Protein AF-A0AAU7LB22-F1 (afdb_monomer)

Sequence (197 aa):
MPLTTALNDFQKNTQLCLHSYWQIRAANAAMMHFTQSGPWTTLPLEFGNLPHTAQVQPPQKVPVSAALREIESYIKNGRAVTDFFFAMISYFESFLSAALAAKTLSTDGTLGQLMARAKQGYSLPTSPETEMADEVRERRNMLVHHQGVAQQRYVSVASVTSLPSHIRSATLGQVLSIDDSYFAYVCDGLITYARLF

Structure (mmCIF, N/CA/C/O backbone):
data_AF-A0AAU7LB22-F1
#
_entry.id   AF-A0AAU7LB22-F1
#
loop_
_atom_site.group_PDB
_atom_site.id
_atom_site.type_symbol
_atom_site.label_atom_id
_atom_site.label_alt_id
_atom_site.label_comp_id
_atom_site.label_asym_id
_atom_site.label_entity_id
_atom_site.label_seq_id
_atom_site.pdbx_PDB_ins_code
_atom_site.Cartn_x
_atom_site.Cartn_y
_atom_site.Cartn_z
_atom_site.occupancy
_atom_site.B_iso_or_equiv
_atom_site.auth_seq_id
_atom_site.auth_comp_id
_atom_site.auth_asym_id
_atom_site.auth_atom_id
_atom_site.pdbx_PDB_model_num
ATOM 1 N N . MET A 1 1 ? 16.617 -16.345 -3.514 1.00 73.56 1 MET A N 1
ATOM 2 C CA . MET A 1 1 ? 15.230 -16.837 -3.361 1.00 73.56 1 MET A CA 1
ATOM 3 C C . MET A 1 1 ? 14.572 -16.833 -4.734 1.00 73.56 1 MET A C 1
ATOM 5 O O . MET A 1 1 ? 14.775 -15.850 -5.439 1.00 73.56 1 MET A O 1
ATOM 9 N N . PRO A 1 2 ? 13.854 -17.894 -5.148 1.00 89.25 2 PRO A N 1
ATOM 10 C CA . PRO A 1 2 ? 13.098 -17.880 -6.401 1.00 89.25 2 PRO A CA 1
ATOM 11 C C . PRO A 1 2 ? 12.053 -16.757 -6.404 1.00 89.25 2 PRO A C 1
ATOM 13 O O . PRO A 1 2 ? 11.395 -16.527 -5.390 1.00 89.25 2 PRO A O 1
ATOM 16 N N . LEU A 1 3 ? 11.875 -16.078 -7.541 1.00 91.81 3 LEU A N 1
ATOM 17 C CA . LEU A 1 3 ? 10.904 -14.984 -7.673 1.00 91.81 3 LEU A CA 1
ATOM 18 C C . LEU A 1 3 ? 9.462 -15.453 -7.411 1.00 91.81 3 LEU A C 1
ATOM 20 O O . LEU A 1 3 ? 8.678 -14.744 -6.790 1.00 91.81 3 LEU A O 1
ATOM 24 N N . THR A 1 4 ? 9.140 -16.689 -7.793 1.00 92.75 4 THR A N 1
ATOM 25 C CA . THR A 1 4 ? 7.848 -17.329 -7.504 1.00 92.75 4 THR A CA 1
ATOM 26 C C . THR A 1 4 ? 7.595 -17.496 -6.005 1.00 92.75 4 THR A C 1
ATOM 28 O O . THR A 1 4 ? 6.478 -17.275 -5.544 1.00 92.75 4 THR A O 1
ATOM 31 N N . THR A 1 5 ? 8.624 -17.830 -5.221 1.00 95.19 5 THR A N 1
ATOM 32 C CA . THR A 1 5 ? 8.535 -17.866 -3.753 1.00 95.19 5 THR A CA 1
ATOM 33 C C . THR A 1 5 ? 8.288 -16.468 -3.195 1.00 95.19 5 THR A C 1
ATOM 35 O O . THR A 1 5 ? 7.374 -16.296 -2.398 1.00 95.19 5 THR A O 1
ATOM 38 N N . ALA A 1 6 ? 9.025 -15.462 -3.680 1.00 95.25 6 ALA A N 1
ATOM 39 C CA . ALA A 1 6 ? 8.856 -14.072 -3.255 1.00 95.25 6 ALA A CA 1
ATOM 40 C C . ALA A 1 6 ? 7.432 -13.551 -3.511 1.00 95.25 6 ALA A C 1
ATOM 42 O O . ALA A 1 6 ? 6.849 -12.881 -2.660 1.00 95.25 6 ALA A O 1
ATOM 43 N N . LEU A 1 7 ? 6.863 -13.879 -4.676 1.00 96.25 7 LEU A N 1
ATOM 44 C CA . LEU A 1 7 ? 5.495 -13.518 -5.039 1.00 96.25 7 LEU A CA 1
ATOM 45 C C . LEU A 1 7 ? 4.469 -14.198 -4.122 1.00 96.25 7 LEU A C 1
ATOM 47 O O . LEU A 1 7 ? 3.552 -13.540 -3.633 1.00 96.25 7 LEU A O 1
ATOM 51 N N . ASN A 1 8 ? 4.636 -15.496 -3.855 1.00 96.50 8 ASN A N 1
ATOM 52 C CA . ASN A 1 8 ? 3.756 -16.236 -2.949 1.00 96.50 8 ASN A CA 1
ATOM 53 C C . ASN A 1 8 ? 3.809 -15.680 -1.521 1.00 96.50 8 ASN A C 1
ATOM 55 O O . ASN A 1 8 ? 2.765 -15.528 -0.885 1.00 96.50 8 ASN A O 1
ATOM 59 N N . ASP A 1 9 ? 5.001 -15.335 -1.032 1.00 95.81 9 ASP A N 1
ATOM 60 C CA . ASP A 1 9 ? 5.182 -14.733 0.288 1.00 95.81 9 ASP A CA 1
ATOM 61 C C . ASP A 1 9 ? 4.537 -13.346 0.358 1.00 95.81 9 ASP A C 1
ATOM 63 O O . ASP A 1 9 ? 3.822 -13.047 1.315 1.00 95.81 9 ASP A O 1
ATOM 67 N N . PHE A 1 10 ? 4.712 -12.514 -0.673 1.00 97.31 10 PHE A N 1
ATOM 68 C CA . PHE A 1 10 ? 4.059 -11.209 -0.751 1.00 97.31 10 PHE A CA 1
ATOM 69 C C . PHE A 1 10 ? 2.531 -11.330 -0.762 1.00 97.31 10 PHE A C 1
ATOM 71 O O . PHE A 1 10 ? 1.854 -10.655 0.019 1.00 97.31 10 PHE A O 1
ATOM 78 N N . GLN A 1 11 ? 1.982 -12.229 -1.583 1.00 96.62 11 GLN A N 1
ATOM 79 C CA . GLN A 1 11 ? 0.543 -12.477 -1.643 1.00 96.62 11 GLN A CA 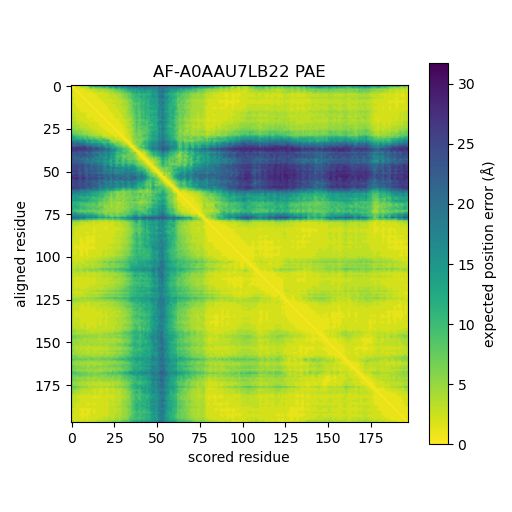1
ATOM 80 C C . GLN A 1 11 ? 0.009 -12.962 -0.288 1.00 96.62 11 GLN A C 1
ATOM 82 O O . GLN A 1 11 ? -0.978 -12.423 0.215 1.00 96.62 11 GLN A O 1
ATOM 87 N N . LYS A 1 12 ? 0.675 -13.941 0.334 1.00 96.06 12 LYS A N 1
ATOM 88 C CA . LYS A 1 12 ? 0.293 -14.475 1.646 1.00 96.06 12 LYS A CA 1
ATOM 89 C C . LYS A 1 12 ? 0.332 -13.397 2.729 1.00 96.06 12 LYS A C 1
ATOM 91 O O . LYS A 1 12 ? -0.621 -13.269 3.492 1.00 96.06 12 LYS A O 1
ATOM 96 N N . ASN A 1 13 ? 1.398 -12.604 2.793 1.00 92.81 13 ASN A N 1
ATOM 97 C CA . ASN A 1 13 ? 1.535 -11.555 3.802 1.00 92.81 13 ASN A CA 1
ATOM 98 C C . ASN A 1 13 ? 0.522 -10.421 3.595 1.00 92.81 13 ASN A C 1
ATOM 100 O O . ASN A 1 13 ? -0.052 -9.930 4.564 1.00 92.81 13 ASN A O 1
ATOM 104 N N . THR A 1 14 ? 0.213 -10.075 2.344 1.00 94.00 14 THR A N 1
ATOM 105 C CA . THR A 1 14 ? -0.853 -9.114 2.020 1.00 94.00 14 THR A CA 1
ATOM 106 C C . THR A 1 14 ? -2.224 -9.624 2.476 1.00 94.00 14 THR A C 1
ATOM 108 O O . THR A 1 14 ? -2.986 -8.885 3.101 1.00 94.00 14 THR A O 1
ATOM 111 N N . GLN A 1 15 ? -2.525 -10.906 2.246 1.00 92.69 15 GLN A N 1
ATOM 112 C CA . GLN A 1 15 ? -3.755 -11.537 2.737 1.00 92.69 15 GLN A CA 1
ATOM 113 C C . GLN A 1 15 ? -3.819 -11.554 4.269 1.00 92.69 15 GLN A C 1
ATOM 115 O O . GLN A 1 15 ? -4.869 -11.262 4.838 1.00 92.69 15 GLN A O 1
ATOM 120 N N . LEU A 1 16 ? -2.703 -11.841 4.946 1.00 89.44 16 LEU A N 1
ATOM 121 C CA . LEU A 1 16 ? -2.618 -11.801 6.408 1.00 89.44 16 LEU A CA 1
ATOM 122 C C . LEU A 1 16 ? -2.830 -10.386 6.962 1.00 89.44 16 LEU A C 1
ATOM 124 O O . LEU A 1 16 ? -3.522 -10.239 7.971 1.00 89.44 16 LEU A O 1
ATOM 128 N N . CYS A 1 17 ? -2.295 -9.353 6.303 1.00 89.44 17 CYS A N 1
ATOM 129 C CA . CYS A 1 17 ? -2.558 -7.953 6.646 1.00 89.44 17 CYS A CA 1
ATOM 130 C C . CYS A 1 17 ? -4.048 -7.625 6.553 1.00 89.44 17 CYS A C 1
ATOM 132 O O . CYS A 1 17 ? -4.621 -7.145 7.529 1.00 89.44 17 CYS A O 1
ATOM 134 N N . LEU A 1 18 ? -4.684 -7.927 5.416 1.00 89.44 18 LEU A N 1
ATOM 135 C CA . LEU A 1 18 ? -6.118 -7.700 5.225 1.00 89.44 18 LEU A CA 1
ATOM 136 C C . LEU A 1 18 ? -6.952 -8.464 6.257 1.00 89.44 18 LEU A C 1
ATOM 138 O O . LEU A 1 18 ? -7.823 -7.880 6.897 1.00 89.44 18 LEU A O 1
ATOM 142 N N . HIS A 1 19 ? -6.665 -9.751 6.454 1.00 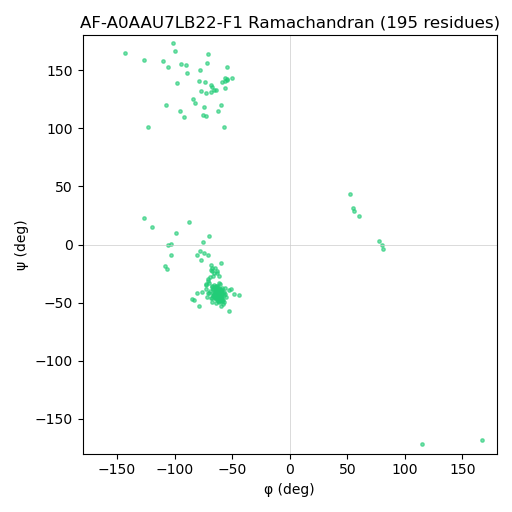86.81 19 HIS A N 1
ATOM 143 C CA . HIS A 1 19 ? -7.379 -10.583 7.417 1.00 86.81 19 HIS A CA 1
ATOM 144 C C . HIS A 1 19 ? -7.263 -10.019 8.836 1.00 86.81 19 HIS A C 1
ATOM 146 O O . HIS A 1 19 ? -8.271 -9.853 9.514 1.00 86.81 19 HIS A O 1
ATOM 152 N N . SER A 1 20 ? -6.050 -9.675 9.274 1.00 86.69 20 SER A N 1
ATOM 153 C CA . SER A 1 20 ? -5.811 -9.142 10.620 1.00 86.69 20 SER A CA 1
ATOM 154 C C . SER A 1 20 ? -6.487 -7.785 10.821 1.00 86.69 20 SER A C 1
ATOM 156 O O . SER A 1 20 ? -7.115 -7.559 11.855 1.00 86.69 20 SER A O 1
ATOM 158 N N . TYR A 1 21 ? -6.423 -6.905 9.817 1.00 88.69 21 TYR A N 1
ATOM 159 C CA . TYR A 1 21 ? -7.119 -5.620 9.825 1.00 88.69 21 TYR A CA 1
ATOM 160 C C . TYR A 1 21 ? -8.636 -5.803 10.007 1.00 88.69 21 TYR A C 1
ATOM 162 O O . TYR A 1 21 ? -9.237 -5.224 10.918 1.00 88.69 21 TYR A O 1
ATOM 170 N N . TRP A 1 22 ? -9.256 -6.666 9.196 1.00 86.44 22 TRP A N 1
ATOM 171 C CA . TRP A 1 22 ? -10.691 -6.937 9.283 1.00 86.44 22 TRP A CA 1
ATOM 172 C C . TRP A 1 22 ? -11.081 -7.662 10.571 1.00 86.44 22 TRP A C 1
ATOM 174 O O . TRP A 1 22 ? -12.124 -7.354 11.146 1.00 86.44 22 TRP A O 1
ATOM 184 N N . GLN A 1 23 ? -10.238 -8.564 11.072 1.00 82.94 23 GLN A N 1
ATOM 185 C CA . GLN A 1 23 ? -10.453 -9.254 12.341 1.00 82.94 23 GLN A CA 1
ATOM 186 C C . GLN A 1 23 ? -10.467 -8.273 13.519 1.00 82.94 23 GLN A C 1
ATOM 188 O O . GLN A 1 23 ? -11.364 -8.349 14.357 1.00 82.94 23 GLN A O 1
ATOM 193 N N . ILE A 1 24 ? -9.533 -7.316 13.564 1.00 82.31 24 ILE A N 1
ATOM 194 C CA . ILE A 1 24 ? -9.507 -6.255 14.585 1.00 82.31 24 ILE A CA 1
ATOM 195 C C . ILE A 1 24 ? -10.788 -5.418 14.520 1.00 82.31 24 ILE A C 1
ATOM 197 O O . ILE A 1 24 ? -11.403 -5.127 15.547 1.00 82.31 24 ILE A O 1
ATOM 201 N N . ARG A 1 25 ? -11.240 -5.066 13.313 1.00 81.62 25 ARG A N 1
ATOM 202 C CA . ARG A 1 25 ? -12.479 -4.304 13.131 1.00 81.62 25 ARG A CA 1
ATOM 203 C C . ARG A 1 25 ? -13.732 -5.065 13.537 1.00 81.62 25 ARG A C 1
ATOM 205 O O . ARG A 1 25 ? -14.592 -4.485 14.198 1.00 81.62 25 ARG A O 1
ATOM 212 N N . ALA A 1 26 ? -13.832 -6.337 13.165 1.00 79.38 26 ALA A N 1
ATOM 213 C CA . ALA A 1 26 ? -14.940 -7.202 13.547 1.00 79.38 26 ALA A CA 1
ATOM 214 C C . ALA A 1 26 ? -14.976 -7.413 15.066 1.00 79.38 26 ALA A C 1
ATOM 216 O O . ALA A 1 26 ? -16.038 -7.290 15.673 1.00 79.38 26 ALA A O 1
ATOM 217 N N . ALA A 1 27 ? -13.815 -7.642 15.690 1.00 75.31 27 ALA A N 1
ATOM 218 C CA . ALA A 1 27 ? -13.692 -7.740 17.140 1.00 75.31 27 ALA A CA 1
ATOM 219 C C . ALA A 1 27 ? -14.149 -6.446 17.826 1.00 75.31 27 ALA A C 1
ATOM 221 O O . ALA A 1 27 ? -14.962 -6.503 18.744 1.00 75.31 27 ALA A O 1
ATOM 222 N N . ASN A 1 28 ? -13.717 -5.278 17.339 1.00 78.00 28 ASN A N 1
ATOM 223 C CA . ASN A 1 28 ? -14.153 -3.993 17.884 1.00 78.00 28 ASN A CA 1
ATOM 224 C C . ASN A 1 28 ? -15.672 -3.788 17.751 1.00 78.00 28 ASN A C 1
ATOM 226 O O . ASN A 1 28 ? -16.327 -3.395 18.713 1.00 78.00 28 A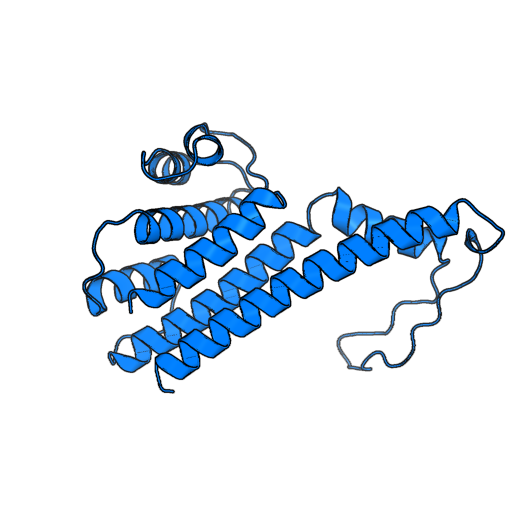SN A O 1
ATOM 230 N N . ALA A 1 29 ? -16.254 -4.098 16.588 1.00 76.94 29 ALA A N 1
ATOM 231 C CA . ALA A 1 29 ? -17.700 -4.005 16.382 1.00 76.94 29 ALA A CA 1
ATOM 232 C C . ALA A 1 29 ? -18.474 -4.936 17.332 1.00 76.94 29 ALA A C 1
ATOM 234 O O . ALA A 1 29 ? -19.419 -4.500 17.988 1.00 76.94 29 ALA A O 1
ATOM 235 N N . ALA A 1 30 ? -18.037 -6.192 17.467 1.00 70.44 30 ALA A N 1
ATOM 236 C CA . ALA A 1 30 ? -18.635 -7.147 18.394 1.00 70.44 30 ALA A CA 1
ATOM 237 C C . ALA A 1 30 ? -18.531 -6.663 19.849 1.00 70.44 30 ALA A C 1
ATOM 239 O O . ALA A 1 30 ? -19.522 -6.667 20.577 1.00 70.44 30 ALA A O 1
ATOM 240 N N . MET A 1 31 ? -17.361 -6.178 20.271 1.00 70.12 31 MET A N 1
ATOM 241 C CA . MET A 1 31 ? -17.157 -5.673 21.630 1.00 70.12 31 MET A CA 1
ATOM 242 C C . MET A 1 31 ? -18.021 -4.444 21.952 1.00 70.12 31 MET A C 1
ATOM 244 O O . MET A 1 31 ? -18.520 -4.333 23.073 1.00 70.12 31 MET A O 1
ATOM 248 N N . MET A 1 32 ? -18.245 -3.541 20.991 1.00 68.88 32 MET A N 1
ATOM 249 C CA . MET A 1 32 ? -19.147 -2.394 21.171 1.00 68.88 32 MET A CA 1
ATOM 250 C C . MET A 1 32 ? -20.593 -2.825 21.451 1.00 68.88 32 MET A C 1
ATOM 252 O O . MET A 1 32 ? -21.280 -2.170 22.230 1.00 68.88 32 MET A O 1
ATOM 256 N N . HIS A 1 33 ? -21.049 -3.946 20.885 1.00 65.06 33 HIS A N 1
ATOM 257 C CA . HIS A 1 33 ? -22.360 -4.512 21.213 1.00 65.06 33 HIS A CA 1
ATOM 258 C C . HIS A 1 33 ? -22.398 -5.113 22.624 1.00 65.06 33 HIS A C 1
ATOM 260 O O . HIS A 1 33 ? -23.356 -4.891 23.363 1.00 65.06 33 HIS A O 1
ATOM 266 N N . PHE A 1 34 ? -21.348 -5.830 23.035 1.00 62.56 34 PHE A N 1
ATOM 267 C CA . PHE A 1 34 ? -21.284 -6.435 24.370 1.00 62.56 34 PHE A CA 1
ATOM 268 C C . PHE A 1 34 ? -21.242 -5.391 25.495 1.00 62.56 34 PHE A C 1
ATOM 270 O O . PHE A 1 34 ? -21.871 -5.575 26.538 1.00 62.56 34 PHE A O 1
ATOM 277 N N . THR A 1 35 ? -20.558 -4.266 25.299 1.00 61.81 35 THR A N 1
ATOM 278 C CA . THR A 1 35 ? -20.352 -3.263 26.361 1.00 61.81 35 THR A CA 1
ATOM 279 C C . THR A 1 35 ? -21.558 -2.383 26.655 1.00 61.81 35 THR A C 1
ATOM 281 O O . THR A 1 35 ? -21.614 -1.764 27.715 1.00 61.81 35 THR A O 1
ATOM 284 N N . GLN A 1 36 ? -22.567 -2.398 25.785 1.00 61.94 36 GLN A N 1
ATOM 285 C CA . GLN A 1 36 ? -23.857 -1.748 26.021 1.00 61.94 36 GLN A CA 1
ATOM 286 C C . GLN A 1 36 ? -24.772 -2.552 26.971 1.00 61.94 36 GLN A C 1
ATOM 288 O O . GLN A 1 36 ? -25.834 -2.059 27.341 1.00 61.94 36 GLN A O 1
ATOM 293 N N . SER A 1 37 ? -24.379 -3.770 27.385 1.00 56.72 37 SER A N 1
ATOM 294 C CA . SER A 1 37 ? -25.284 -4.754 28.008 1.00 56.72 37 SER A CA 1
ATOM 295 C C . SER A 1 37 ? -24.952 -5.214 29.444 1.00 56.72 37 SER A C 1
ATOM 297 O O . SER A 1 37 ? -25.538 -6.189 29.908 1.00 56.72 37 SER A O 1
ATOM 299 N N . GLY A 1 38 ? -24.081 -4.542 30.216 1.00 62.25 38 GLY A N 1
ATOM 300 C CA . GLY A 1 38 ? -23.916 -4.914 31.636 1.00 62.25 38 GLY A CA 1
ATOM 301 C C . GLY A 1 38 ? -22.708 -4.341 32.396 1.00 62.25 38 GLY A C 1
ATOM 302 O O . GLY A 1 38 ? -22.015 -3.466 31.878 1.00 62.25 38 GLY A O 1
ATOM 303 N N . PRO A 1 39 ? -22.418 -4.857 33.615 1.00 61.94 39 PRO A N 1
ATOM 304 C CA . PRO A 1 39 ? -21.395 -4.344 34.547 1.00 61.94 39 PRO A CA 1
ATOM 305 C C . PRO A 1 39 ? -19.936 -4.570 34.098 1.00 61.94 39 PRO A C 1
ATOM 307 O O . PRO A 1 39 ? -18.998 -4.298 34.841 1.00 61.94 39 PRO A O 1
ATOM 310 N N . TRP A 1 40 ? -19.724 -5.058 32.877 1.00 64.19 40 TRP A N 1
ATOM 311 C CA . TRP A 1 40 ? -18.430 -5.448 32.311 1.00 64.19 40 TRP A CA 1
ATOM 312 C C . TRP A 1 40 ? -17.480 -4.270 32.051 1.00 64.19 40 TRP A C 1
ATOM 314 O O . TRP A 1 40 ? -16.278 -4.464 31.899 1.00 64.19 40 TRP A O 1
ATOM 324 N N . THR A 1 41 ? -17.999 -3.040 32.011 1.00 61.38 41 THR A N 1
ATOM 325 C CA . THR A 1 41 ? -17.237 -1.812 31.720 1.00 61.38 41 THR A CA 1
ATOM 326 C C . THR A 1 41 ? -16.172 -1.477 32.772 1.00 61.38 41 THR A C 1
ATOM 328 O O . THR A 1 41 ? -15.227 -0.741 32.462 1.00 61.38 41 THR A O 1
ATOM 331 N N . THR A 1 42 ? -16.305 -2.021 33.986 1.00 63.31 42 THR A N 1
ATOM 332 C CA . THR A 1 42 ? -15.391 -1.814 35.122 1.00 63.31 42 THR A CA 1
ATOM 333 C C . THR A 1 42 ? -14.452 -2.991 35.377 1.00 63.31 42 THR A C 1
ATOM 335 O O . THR A 1 42 ? -13.523 -2.853 36.174 1.00 63.31 42 THR A O 1
ATOM 338 N N . LEU A 1 43 ? -14.649 -4.133 34.706 1.00 65.69 43 LEU A N 1
ATOM 339 C CA . LEU A 1 43 ? -13.757 -5.279 34.857 1.00 65.69 43 LEU A CA 1
ATOM 340 C C . LEU A 1 43 ? -12.381 -4.952 34.248 1.00 65.69 43 LEU A C 1
ATOM 342 O O . LEU A 1 43 ? -12.311 -4.335 33.180 1.00 65.69 43 LEU A O 1
ATOM 346 N N . PRO A 1 44 ? -11.276 -5.321 34.913 1.00 60.56 44 PRO A N 1
ATOM 347 C CA . PRO A 1 44 ? -9.944 -5.177 34.345 1.00 60.56 44 PRO A CA 1
ATOM 348 C C . PRO A 1 44 ? -9.711 -6.240 33.263 1.00 60.56 44 PRO A C 1
ATOM 350 O O . PRO A 1 44 ? -10.088 -7.398 33.436 1.00 60.56 44 PRO A O 1
ATOM 353 N N . LEU A 1 45 ? -9.062 -5.860 32.159 1.00 60.84 45 LEU A N 1
ATOM 354 C CA . LEU A 1 45 ? -8.553 -6.831 31.189 1.00 60.84 45 LEU A CA 1
ATOM 355 C C . LEU A 1 45 ? -7.274 -7.477 31.722 1.00 60.84 45 LEU A C 1
ATOM 357 O O . LEU A 1 45 ? -6.351 -6.788 32.161 1.00 60.84 45 LEU A O 1
ATOM 361 N N . GLU A 1 46 ? -7.209 -8.803 31.637 1.00 58.47 46 GLU A N 1
ATOM 362 C CA . GLU A 1 46 ? -5.988 -9.567 31.875 1.00 58.47 46 GLU A CA 1
ATOM 363 C C . GLU A 1 46 ? -5.472 -10.102 30.541 1.00 58.47 46 GLU A C 1
ATOM 365 O O . GLU A 1 46 ? -6.170 -10.821 29.825 1.00 58.47 46 GLU A O 1
ATOM 370 N N . PHE A 1 47 ? -4.250 -9.718 30.179 1.00 58.31 47 PHE A N 1
ATOM 371 C CA . PHE A 1 47 ? -3.631 -10.149 28.934 1.00 58.31 47 PHE A CA 1
ATOM 372 C C . PHE A 1 47 ? -2.811 -11.423 29.172 1.00 58.31 47 PHE A C 1
ATOM 374 O O . PHE A 1 47 ? -1.765 -11.387 29.818 1.00 58.31 47 PHE A O 1
ATOM 381 N N . GLY A 1 48 ? -3.286 -12.556 28.650 1.00 47.78 48 GLY A N 1
ATOM 382 C CA . GLY A 1 48 ? -2.565 -13.832 28.668 1.00 47.78 48 GLY A CA 1
ATOM 383 C C . GLY A 1 48 ? -1.660 -14.009 27.445 1.00 47.78 48 GLY A C 1
ATOM 384 O O . GLY A 1 48 ? -1.997 -13.557 26.354 1.00 47.78 48 GLY A O 1
ATOM 385 N N . ASN A 1 49 ? -0.529 -14.704 27.612 1.00 49.88 49 ASN A N 1
ATOM 386 C CA . ASN A 1 49 ? 0.401 -15.090 26.535 1.00 49.88 49 ASN A CA 1
ATOM 387 C C . ASN A 1 49 ? 1.037 -13.933 25.735 1.00 49.88 49 ASN A C 1
ATOM 389 O O . ASN A 1 49 ? 1.464 -14.136 24.599 1.00 49.88 49 ASN A O 1
ATOM 393 N N . LEU A 1 50 ? 1.147 -12.729 26.309 1.00 52.09 50 LEU A N 1
ATOM 394 C CA . LEU A 1 50 ? 1.923 -11.660 25.679 1.00 52.09 50 LEU A CA 1
ATOM 395 C C . LEU A 1 50 ? 3.431 -11.951 25.790 1.00 52.09 50 LEU A C 1
ATOM 397 O O . LEU A 1 50 ? 3.915 -12.226 26.897 1.00 52.09 50 LEU A O 1
ATOM 401 N N . PRO A 1 51 ? 4.191 -11.872 24.681 1.00 45.69 51 PRO A N 1
ATOM 402 C CA . PRO A 1 51 ? 5.630 -12.081 24.710 1.00 45.69 51 PRO A CA 1
ATOM 403 C C . PRO A 1 51 ? 6.286 -11.020 25.597 1.00 45.69 51 PRO A C 1
ATOM 405 O O . PRO A 1 51 ? 6.255 -9.830 25.294 1.00 45.69 51 PRO A O 1
ATOM 408 N N . HIS A 1 52 ? 6.886 -11.460 26.704 1.00 43.66 52 HIS A N 1
ATOM 409 C CA . HIS A 1 52 ? 7.709 -10.597 27.541 1.00 43.66 52 HIS A CA 1
ATOM 410 C C . HIS A 1 52 ? 9.047 -10.385 26.841 1.00 43.66 52 HIS A C 1
ATOM 412 O O . HIS A 1 52 ? 9.846 -11.312 26.713 1.00 43.66 52 HIS A O 1
ATOM 418 N N . THR A 1 53 ? 9.297 -9.162 26.386 1.00 49.28 53 THR A N 1
ATOM 419 C CA . THR A 1 53 ? 10.604 -8.767 25.856 1.00 49.28 53 THR A CA 1
ATOM 420 C C . THR A 1 53 ? 11.081 -7.514 26.579 1.00 49.28 53 THR A C 1
ATOM 422 O O . THR A 1 53 ? 10.278 -6.767 27.132 1.00 49.28 53 THR A O 1
ATOM 425 N N . ALA A 1 54 ? 12.389 -7.246 26.564 1.00 49.91 54 ALA A N 1
ATOM 426 C CA . ALA A 1 54 ? 12.954 -6.041 27.180 1.00 49.91 54 ALA A CA 1
ATOM 427 C C . ALA A 1 54 ? 12.409 -4.724 26.579 1.00 49.91 54 ALA A C 1
ATOM 429 O O . ALA A 1 54 ? 12.570 -3.667 27.182 1.00 49.91 54 ALA A O 1
ATOM 430 N N . GLN A 1 55 ? 11.776 -4.783 25.401 1.00 46.22 55 GLN A N 1
ATOM 431 C CA . GLN A 1 55 ? 11.262 -3.630 24.655 1.00 46.22 55 GLN A CA 1
ATOM 432 C C . GLN A 1 55 ? 9.732 -3.507 24.694 1.00 46.22 55 GLN A C 1
ATOM 434 O O . GLN A 1 55 ? 9.208 -2.417 24.483 1.00 46.22 55 GLN A O 1
ATOM 439 N N . VAL A 1 56 ? 9.012 -4.597 24.975 1.00 45.78 56 VAL A N 1
ATOM 440 C CA . VAL A 1 56 ? 7.546 -4.626 25.019 1.00 45.78 56 VAL A CA 1
ATOM 441 C C . VAL A 1 56 ? 7.127 -5.117 26.395 1.00 45.78 56 VAL A C 1
ATOM 443 O O . VAL A 1 56 ? 7.172 -6.314 26.683 1.00 45.78 56 VAL A O 1
ATOM 446 N N . GLN A 1 57 ? 6.742 -4.177 27.258 1.00 47.66 57 GLN A N 1
ATOM 447 C CA . GLN A 1 57 ? 6.096 -4.519 28.518 1.00 47.66 57 GLN A CA 1
ATOM 448 C C . GLN A 1 57 ? 4.622 -4.847 28.257 1.00 47.66 57 GLN A C 1
ATOM 450 O O . GLN A 1 57 ? 3.990 -4.174 27.436 1.00 47.66 57 GLN A O 1
ATOM 455 N N . PRO A 1 58 ? 4.059 -5.865 28.932 1.00 53.50 58 PRO A N 1
ATOM 456 C CA . PRO A 1 58 ? 2.627 -6.106 28.864 1.00 53.50 58 PRO A CA 1
ATOM 457 C C . PRO A 1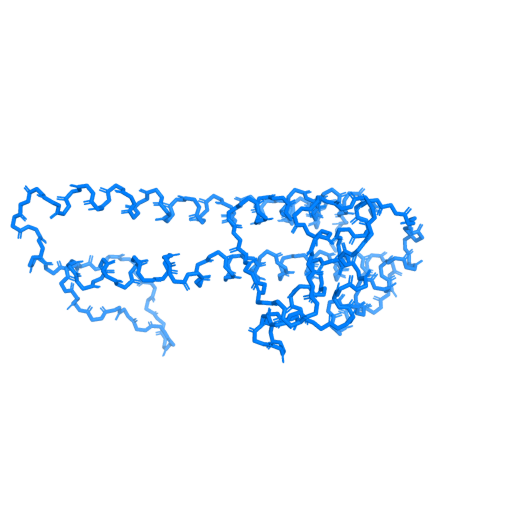 58 ? 1.874 -4.835 29.300 1.00 53.50 58 PRO A C 1
ATOM 459 O O . PRO A 1 58 ? 2.342 -4.138 30.208 1.00 53.50 58 PRO A O 1
ATOM 462 N N . PRO A 1 59 ? 0.726 -4.512 28.678 1.00 58.59 59 PRO A N 1
ATOM 463 C CA . PRO A 1 59 ? -0.063 -3.357 29.079 1.00 58.59 59 PRO A CA 1
ATOM 464 C C . PRO A 1 59 ? -0.392 -3.437 30.576 1.00 58.59 59 PRO A C 1
ATOM 466 O O . PRO A 1 59 ? -0.684 -4.520 31.094 1.00 58.59 59 PRO A O 1
ATOM 469 N N . GLN A 1 60 ? -0.371 -2.296 31.275 1.00 62.44 60 GLN A N 1
ATOM 470 C CA . GLN A 1 60 ? -0.914 -2.213 32.636 1.00 62.44 60 GLN A CA 1
ATOM 471 C C . GLN A 1 60 ? -2.368 -2.711 32.642 1.00 62.44 60 GLN A C 1
ATOM 473 O O . GLN A 1 60 ? -3.050 -2.626 31.625 1.00 62.44 60 GLN A O 1
ATOM 478 N N . LYS A 1 61 ? -2.864 -3.232 33.775 1.00 62.78 61 LYS A N 1
ATOM 479 C CA . LYS A 1 61 ? -4.281 -3.616 33.908 1.00 62.78 61 LYS A CA 1
ATOM 480 C C . LYS A 1 61 ? -5.158 -2.392 33.619 1.00 62.78 61 LYS A C 1
ATOM 482 O O . LYS A 1 61 ? -5.295 -1.518 34.470 1.00 62.78 61 LYS A O 1
ATOM 487 N N . VAL A 1 62 ? -5.728 -2.323 32.418 1.00 64.44 62 VAL A N 1
ATOM 488 C CA . VAL A 1 62 ? -6.624 -1.240 31.997 1.00 64.44 62 VAL A CA 1
ATOM 489 C C . VAL A 1 62 ? -8.068 -1.720 32.164 1.00 64.44 62 VAL A C 1
ATOM 491 O O . VAL A 1 62 ? -8.364 -2.874 31.827 1.00 64.44 62 VAL A O 1
ATOM 494 N N . PRO A 1 63 ? -8.996 -0.879 32.661 1.00 69.00 63 PRO A N 1
ATOM 495 C CA . PRO A 1 63 ? -10.417 -1.195 32.595 1.00 69.00 63 PRO A CA 1
ATOM 496 C C . PRO A 1 63 ? -10.834 -1.485 31.150 1.00 69.00 63 PRO A C 1
ATOM 498 O O . PRO A 1 63 ? -10.386 -0.792 30.231 1.00 69.00 63 PRO A O 1
ATOM 501 N N . VAL A 1 64 ? -11.738 -2.449 30.949 1.00 69.62 64 VAL A N 1
ATOM 502 C CA . VAL A 1 64 ? -12.297 -2.788 29.626 1.00 69.62 64 VAL A CA 1
ATOM 503 C C . VAL A 1 64 ? -12.757 -1.529 28.879 1.00 69.62 64 VAL A C 1
ATOM 505 O O . VAL A 1 64 ? -12.445 -1.355 27.707 1.00 69.62 64 VAL A O 1
ATOM 508 N N . SER A 1 65 ? -13.416 -0.590 29.564 1.00 69.81 65 SER A N 1
ATOM 509 C CA . SER A 1 65 ? -13.888 0.677 28.979 1.00 69.81 65 SER A CA 1
ATOM 510 C C . SER A 1 65 ? -12.787 1.648 28.524 1.00 69.81 65 SER A C 1
ATOM 512 O O . SER A 1 65 ? -13.038 2.505 27.674 1.00 69.81 65 SER A O 1
ATOM 514 N N . ALA A 1 66 ? -11.584 1.572 29.092 1.00 71.44 66 ALA A N 1
ATOM 515 C CA . ALA A 1 66 ? -10.444 2.385 28.677 1.00 71.44 66 ALA A CA 1
ATOM 516 C C . ALA A 1 66 ? -9.735 1.749 27.474 1.00 71.44 66 ALA A C 1
ATOM 518 O O . ALA A 1 66 ? -9.560 2.418 26.460 1.00 71.44 66 ALA A O 1
ATOM 519 N N . ALA A 1 67 ? -9.461 0.441 27.531 1.00 71.00 67 ALA A N 1
ATOM 520 C CA . ALA A 1 67 ? -8.905 -0.304 26.400 1.00 71.00 67 ALA A CA 1
ATOM 521 C C . ALA A 1 67 ? -9.812 -0.234 25.159 1.00 71.00 67 ALA A C 1
ATOM 523 O O . ALA A 1 67 ? -9.335 -0.087 24.039 1.00 71.00 67 ALA A O 1
ATOM 524 N N . LEU A 1 68 ? -11.132 -0.266 25.352 1.00 71.81 68 LEU A N 1
ATOM 525 C CA . LEU A 1 68 ? -12.096 -0.083 24.269 1.00 71.81 68 LEU A CA 1
ATOM 526 C C . LEU A 1 68 ? -12.026 1.291 23.633 1.00 71.81 68 LEU A C 1
ATOM 528 O O . LEU A 1 68 ? -12.030 1.379 22.415 1.00 71.81 68 LEU A O 1
ATOM 532 N N . ARG A 1 69 ? -11.923 2.355 24.434 1.00 74.75 69 ARG A N 1
ATOM 533 C CA . ARG A 1 69 ? -11.749 3.707 23.896 1.00 74.75 69 ARG A CA 1
ATOM 534 C C . ARG A 1 69 ? -10.441 3.840 23.130 1.00 74.75 69 ARG A C 1
ATOM 536 O O . ARG A 1 69 ? -10.408 4.542 22.127 1.00 74.75 69 ARG A O 1
ATOM 543 N N . GLU A 1 70 ? -9.381 3.169 23.566 1.00 72.88 70 GLU A N 1
ATOM 544 C CA . GLU A 1 70 ? -8.102 3.154 22.853 1.00 72.88 70 GLU A CA 1
ATOM 545 C C . GLU A 1 70 ? -8.185 2.392 21.527 1.00 72.88 70 GLU A C 1
ATOM 547 O O . GLU A 1 70 ? -7.757 2.925 20.507 1.00 72.88 70 GLU A O 1
ATOM 552 N N . ILE A 1 71 ? -8.789 1.200 21.506 1.00 74.88 71 ILE A N 1
ATOM 553 C CA . ILE A 1 71 ? -8.996 0.408 20.281 1.00 74.88 71 ILE A CA 1
ATOM 554 C C . ILE A 1 71 ? -9.944 1.137 19.323 1.00 74.88 71 ILE A C 1
ATOM 556 O O . ILE A 1 71 ? -9.667 1.258 18.130 1.00 74.88 71 ILE A O 1
ATOM 560 N N . GLU A 1 72 ? -11.045 1.674 19.841 1.00 75.56 72 GLU A N 1
ATOM 561 C CA . GLU A 1 72 ? -12.000 2.462 19.075 1.00 75.56 72 GLU A CA 1
ATOM 562 C C . GLU A 1 72 ? -11.337 3.720 18.514 1.00 75.56 72 GLU A C 1
ATOM 564 O O . GLU A 1 72 ? -11.517 4.015 17.339 1.00 75.56 72 GLU A O 1
ATOM 569 N N . SER A 1 73 ? -10.522 4.423 19.302 1.00 75.50 73 SER A N 1
ATOM 570 C CA . SER A 1 73 ? -9.730 5.568 18.844 1.00 75.50 73 SER A CA 1
ATOM 571 C C . SER A 1 73 ? -8.722 5.159 17.770 1.00 75.50 73 SER A C 1
ATOM 573 O O . SER A 1 73 ? -8.626 5.818 16.740 1.00 75.50 73 SER A O 1
ATOM 575 N N . TYR A 1 74 ? -8.012 4.046 17.954 1.00 74.25 74 TYR A N 1
ATOM 576 C CA . TYR A 1 74 ? -7.048 3.521 16.987 1.00 74.25 74 TYR A CA 1
ATOM 577 C C . TYR A 1 74 ? -7.695 3.200 15.630 1.00 74.25 74 TYR A C 1
ATOM 579 O O . TYR A 1 74 ? -7.129 3.509 14.577 1.00 74.25 74 TYR A O 1
ATOM 587 N N . ILE A 1 75 ? -8.904 2.632 15.655 1.00 75.00 75 ILE A N 1
ATOM 588 C CA . ILE A 1 75 ? -9.673 2.272 14.460 1.00 75.00 75 ILE A CA 1
ATOM 589 C C . ILE A 1 75 ? -10.362 3.499 13.846 1.00 75.00 75 ILE A C 1
ATOM 591 O O . ILE A 1 75 ? -10.198 3.754 12.655 1.00 75.00 75 ILE A O 1
ATOM 595 N N . LYS A 1 76 ? -11.130 4.268 14.631 1.00 70.06 76 LYS A N 1
ATOM 596 C CA . LYS A 1 76 ? -11.950 5.394 14.146 1.00 70.06 76 LYS A CA 1
ATOM 597 C C . LYS A 1 76 ? -11.122 6.613 13.755 1.00 70.06 76 LYS A C 1
ATOM 599 O O . LYS A 1 76 ? -11.478 7.284 12.795 1.00 70.06 76 LYS A O 1
ATOM 604 N N . ASN A 1 77 ? -10.012 6.879 14.444 1.00 67.19 77 ASN A N 1
ATOM 605 C CA . ASN A 1 77 ? -9.140 8.018 14.138 1.00 67.19 77 ASN A CA 1
ATOM 606 C C . ASN A 1 77 ? -8.069 7.680 13.079 1.00 67.19 77 ASN A C 1
ATOM 608 O O . ASN A 1 77 ? -7.064 8.377 12.966 1.00 67.19 77 ASN A O 1
ATOM 612 N N . GLY A 1 78 ? -8.272 6.612 12.295 1.00 60.69 78 GLY A N 1
ATOM 613 C CA . GLY A 1 78 ? -7.596 6.388 11.011 1.00 60.69 78 GLY A CA 1
ATOM 614 C C . GLY A 1 78 ? -6.172 5.826 11.061 1.00 60.69 78 GLY A C 1
ATOM 615 O O . GLY A 1 78 ? -5.589 5.578 10.002 1.00 60.69 78 GLY A O 1
ATOM 616 N N . ARG A 1 79 ? -5.600 5.575 12.247 1.00 74.69 79 ARG A N 1
ATOM 617 C CA . ARG A 1 79 ? -4.255 4.982 12.328 1.00 74.69 79 ARG A CA 1
ATOM 618 C C . ARG A 1 79 ? -4.230 3.524 11.894 1.00 74.69 79 ARG A C 1
ATOM 620 O O . ARG A 1 79 ? -3.358 3.175 11.113 1.00 74.69 79 ARG A O 1
ATOM 627 N N . ALA A 1 80 ? -5.217 2.715 12.285 1.00 83.25 80 ALA A N 1
ATOM 628 C CA . ALA A 1 80 ? -5.222 1.285 11.967 1.00 83.25 80 ALA A CA 1
ATOM 629 C C . ALA A 1 80 ? -5.041 0.999 10.469 1.00 83.25 80 ALA A C 1
ATOM 631 O O . ALA A 1 80 ? -4.097 0.328 10.063 1.00 83.25 80 ALA A O 1
ATOM 632 N N . VAL A 1 81 ? -5.916 1.545 9.626 1.00 88.56 81 VAL A N 1
ATOM 633 C CA . VAL A 1 81 ? -5.869 1.298 8.177 1.00 88.56 81 VAL A CA 1
ATOM 634 C C . VAL A 1 81 ? -4.579 1.834 7.538 1.00 88.56 81 VAL A C 1
ATOM 636 O O . VAL A 1 81 ? -4.008 1.187 6.664 1.00 88.56 81 VAL A O 1
ATOM 639 N N . THR A 1 82 ? -4.064 2.964 8.028 1.00 89.44 82 THR A N 1
ATOM 640 C CA . THR A 1 82 ? -2.804 3.555 7.557 1.00 89.44 82 THR A CA 1
ATOM 641 C C . THR A 1 82 ? -1.589 2.707 7.957 1.00 89.44 82 THR A C 1
ATOM 643 O O . THR A 1 82 ? -0.692 2.497 7.144 1.00 89.44 82 THR A O 1
ATOM 646 N N . ASP A 1 83 ? -1.574 2.153 9.171 1.00 90.06 83 ASP A N 1
ATOM 647 C CA . ASP A 1 83 ? -0.508 1.266 9.649 1.00 90.06 83 ASP A CA 1
ATOM 648 C C . ASP A 1 83 ? -0.481 -0.044 8.851 1.00 90.06 83 ASP A C 1
ATOM 650 O O . ASP A 1 83 ? 0.581 -0.489 8.413 1.00 90.06 83 ASP A O 1
ATOM 654 N N . PHE A 1 84 ? -1.650 -0.645 8.599 1.00 93.06 84 PHE A N 1
ATOM 655 C CA . PHE A 1 84 ? -1.761 -1.847 7.768 1.00 93.06 84 PHE A CA 1
ATOM 656 C C . PHE A 1 84 ? -1.392 -1.579 6.302 1.00 93.06 84 PHE A C 1
ATOM 658 O O . PHE A 1 84 ? -0.762 -2.427 5.665 1.00 93.06 84 PHE A O 1
ATOM 665 N N . PHE A 1 85 ? -1.702 -0.389 5.784 1.00 94.12 85 PHE A N 1
ATOM 666 C CA . PHE A 1 85 ? -1.222 0.070 4.482 1.00 94.12 85 PHE A CA 1
ATOM 667 C C . PHE A 1 85 ? 0.311 0.144 4.433 1.00 94.12 85 PHE A C 1
ATOM 669 O O . PHE A 1 85 ? 0.919 -0.385 3.502 1.00 94.12 85 PHE A O 1
ATOM 676 N N . PHE A 1 86 ? 0.961 0.715 5.451 1.00 93.94 86 PHE A N 1
ATOM 677 C CA . PHE A 1 86 ? 2.425 0.747 5.522 1.00 93.94 86 PHE A CA 1
ATOM 678 C C . PHE A 1 86 ? 3.054 -0.637 5.697 1.00 93.94 86 PHE A C 1
ATOM 680 O O . PHE A 1 86 ? 4.073 -0.920 5.065 1.00 93.94 86 PHE A O 1
ATOM 687 N N . ALA A 1 87 ? 2.444 -1.516 6.494 1.00 93.88 87 ALA A N 1
ATOM 688 C CA . ALA A 1 87 ? 2.902 -2.894 6.643 1.00 93.88 87 ALA A CA 1
ATOM 689 C C . ALA A 1 87 ? 2.883 -3.636 5.296 1.00 93.88 87 ALA A C 1
ATOM 691 O O . ALA A 1 87 ? 3.863 -4.278 4.921 1.00 93.88 87 ALA A O 1
ATOM 692 N N . MET A 1 88 ? 1.802 -3.483 4.526 1.00 96.06 88 MET A N 1
ATOM 693 C CA . MET A 1 88 ? 1.689 -4.057 3.186 1.00 96.06 88 MET A CA 1
ATOM 694 C C . MET A 1 88 ? 2.760 -3.503 2.229 1.00 96.06 88 MET A C 1
ATOM 696 O O . MET A 1 88 ? 3.402 -4.282 1.522 1.00 96.06 88 MET A O 1
ATOM 700 N N . ILE A 1 89 ? 3.039 -2.194 2.267 1.00 96.62 89 ILE A N 1
ATOM 701 C CA . ILE A 1 89 ? 4.129 -1.592 1.480 1.00 96.62 89 ILE A CA 1
ATOM 702 C C . ILE A 1 89 ? 5.493 -2.183 1.852 1.00 96.62 89 ILE A C 1
ATOM 704 O O . ILE A 1 89 ? 6.302 -2.429 0.963 1.00 96.62 89 ILE A O 1
ATOM 708 N N . SER A 1 90 ? 5.751 -2.470 3.128 1.00 95.44 90 SER A N 1
ATOM 709 C CA . SER A 1 90 ? 7.011 -3.098 3.547 1.00 95.44 90 SER A CA 1
ATOM 710 C C . SER A 1 90 ? 7.182 -4.515 2.973 1.00 95.44 90 SER A C 1
ATOM 712 O O . SER A 1 90 ? 8.268 -4.886 2.509 1.00 95.44 90 SER A O 1
ATOM 714 N N . TYR A 1 91 ? 6.102 -5.304 2.910 1.00 96.25 91 TYR A N 1
ATOM 715 C CA . TYR A 1 91 ? 6.132 -6.596 2.217 1.00 96.25 91 TYR A CA 1
ATOM 716 C C . TYR A 1 91 ? 6.361 -6.436 0.710 1.00 96.25 91 TYR A C 1
ATOM 718 O O . TYR A 1 91 ? 7.091 -7.227 0.110 1.00 96.25 91 TYR A O 1
ATOM 726 N N . PHE A 1 92 ? 5.793 -5.395 0.104 1.00 97.81 92 PHE A N 1
ATOM 727 C CA . PHE A 1 92 ? 6.020 -5.079 -1.302 1.00 97.81 92 PHE A CA 1
ATOM 728 C C . PHE A 1 92 ? 7.474 -4.652 -1.584 1.00 97.81 92 PHE A C 1
ATOM 730 O O . PHE A 1 92 ? 8.074 -5.120 -2.550 1.00 97.81 92 PHE A O 1
ATOM 737 N N . GLU A 1 93 ? 8.093 -3.842 -0.720 1.00 97.06 93 GLU A N 1
ATOM 738 C CA . GLU A 1 93 ? 9.523 -3.498 -0.797 1.00 97.06 93 GLU A CA 1
ATOM 739 C C . GLU A 1 93 ? 10.414 -4.746 -0.710 1.00 97.06 93 GLU A C 1
ATOM 741 O O . GLU A 1 93 ? 11.393 -4.875 -1.452 1.00 97.06 93 GLU A O 1
ATOM 746 N N . SER A 1 94 ? 10.045 -5.702 0.148 1.00 95.94 94 SER A N 1
ATOM 747 C CA . SER A 1 94 ? 10.740 -6.989 0.265 1.00 95.94 94 SER A CA 1
ATOM 748 C C . SER A 1 94 ? 10.633 -7.812 -1.025 1.00 95.94 94 SER A C 1
ATOM 750 O O . SER A 1 94 ? 11.633 -8.364 -1.493 1.00 95.94 94 SER A O 1
ATOM 752 N N . PHE A 1 95 ? 9.450 -7.845 -1.648 1.00 97.56 95 PHE A N 1
ATOM 753 C CA . PHE A 1 95 ? 9.253 -8.470 -2.958 1.00 97.56 95 PHE A CA 1
ATOM 754 C C . PHE A 1 95 ? 10.104 -7.804 -4.046 1.00 97.56 95 PHE A C 1
ATOM 756 O O . PHE A 1 95 ? 10.832 -8.496 -4.758 1.00 97.56 95 PHE A O 1
ATOM 763 N N . LEU A 1 96 ? 10.074 -6.470 -4.146 1.00 97.56 96 LEU A N 1
ATOM 764 C CA . LEU A 1 96 ? 10.882 -5.724 -5.117 1.00 97.56 96 LEU A CA 1
ATOM 765 C C . LEU A 1 96 ? 12.376 -5.999 -4.931 1.00 97.56 96 LEU A C 1
ATOM 767 O O . LEU A 1 96 ? 13.090 -6.202 -5.910 1.00 97.56 96 LEU A O 1
ATOM 771 N N . SER A 1 97 ? 12.844 -6.059 -3.685 1.00 96.75 97 SER A N 1
ATOM 772 C CA . SER A 1 97 ? 14.235 -6.387 -3.369 1.00 96.75 97 SER A CA 1
ATOM 773 C C . SER A 1 97 ? 14.603 -7.791 -3.859 1.00 96.75 97 SER A C 1
ATOM 775 O O . SER A 1 97 ? 15.643 -7.974 -4.491 1.00 96.75 97 SER A O 1
ATOM 777 N N . ALA A 1 98 ? 13.729 -8.780 -3.653 1.00 96.25 98 ALA A N 1
ATOM 778 C CA . ALA A 1 98 ? 13.931 -10.129 -4.175 1.00 96.25 98 ALA A CA 1
ATOM 779 C C . ALA A 1 98 ? 13.931 -10.171 -5.715 1.00 96.25 98 ALA A C 1
ATOM 781 O O . ALA A 1 98 ? 14.776 -10.841 -6.313 1.00 96.25 98 ALA A O 1
ATOM 782 N N . ALA A 1 99 ? 13.028 -9.428 -6.360 1.00 96.38 99 ALA A N 1
ATOM 783 C CA . ALA A 1 99 ? 12.954 -9.335 -7.813 1.00 96.38 99 ALA A CA 1
ATOM 784 C C . ALA A 1 99 ? 14.202 -8.677 -8.421 1.00 96.38 99 ALA A C 1
ATOM 786 O O . ALA A 1 99 ? 14.735 -9.158 -9.423 1.00 96.38 99 ALA A O 1
ATOM 787 N N . LEU A 1 100 ? 14.714 -7.613 -7.803 1.00 96.88 100 LEU A N 1
ATOM 788 C CA . LEU A 1 100 ? 15.954 -6.957 -8.219 1.00 96.88 100 LEU A CA 1
ATOM 789 C C . LEU A 1 100 ? 17.167 -7.872 -8.032 1.00 96.88 100 LEU A C 1
ATOM 791 O O . LEU A 1 100 ? 17.971 -8.009 -8.956 1.00 96.88 100 LEU A O 1
ATOM 795 N N . ALA A 1 101 ? 17.252 -8.575 -6.898 1.00 95.69 101 ALA A N 1
ATOM 796 C CA . ALA A 1 101 ? 18.309 -9.550 -6.645 1.00 95.69 101 ALA A CA 1
ATOM 797 C C . ALA A 1 101 ? 18.327 -10.670 -7.700 1.00 95.69 101 ALA A C 1
ATOM 799 O O . ALA A 1 101 ? 19.397 -11.056 -8.169 1.00 95.69 101 ALA A O 1
ATOM 800 N N . ALA A 1 102 ? 17.155 -11.149 -8.139 1.00 94.88 102 ALA A N 1
ATOM 801 C CA . ALA A 1 102 ? 17.042 -12.159 -9.196 1.00 94.88 102 ALA A CA 1
ATOM 802 C C . ALA A 1 102 ? 17.577 -11.683 -10.564 1.00 94.88 102 ALA A C 1
ATOM 804 O O . ALA A 1 102 ? 17.966 -12.505 -11.390 1.00 94.88 102 ALA A O 1
ATOM 805 N N . LYS A 1 103 ? 17.639 -10.365 -10.795 1.00 94.19 103 LYS A N 1
ATOM 806 C CA . LYS A 1 103 ? 18.243 -9.736 -11.983 1.00 94.19 103 LYS A CA 1
ATOM 807 C C . LYS A 1 103 ? 19.662 -9.222 -11.737 1.00 94.19 103 LYS A C 1
ATOM 809 O O . LYS A 1 103 ? 20.192 -8.503 -12.579 1.00 94.19 103 LYS A O 1
ATOM 814 N N . THR A 1 104 ? 20.285 -9.556 -10.604 1.00 94.50 104 THR A N 1
ATOM 815 C CA . THR A 1 104 ? 21.606 -9.037 -10.196 1.00 94.50 104 THR A CA 1
ATOM 816 C C . THR A 1 104 ? 21.674 -7.504 -10.141 1.00 94.50 104 THR A C 1
ATOM 818 O O . THR A 1 104 ? 22.723 -6.902 -10.351 1.00 94.50 104 THR A O 1
ATOM 821 N N . LEU A 1 105 ? 20.540 -6.857 -9.860 1.00 94.56 105 LEU A N 1
ATOM 822 C CA . LEU A 1 105 ? 20.442 -5.411 -9.681 1.00 94.56 105 LEU A CA 1
ATOM 823 C C . LEU A 1 105 ? 20.547 -5.055 -8.194 1.00 94.56 105 LEU A C 1
ATOM 825 O O . LEU A 1 105 ? 20.212 -5.861 -7.326 1.00 94.56 105 LEU A O 1
ATOM 829 N N . SER A 1 106 ? 20.986 -3.828 -7.897 1.00 94.94 106 SER A N 1
ATOM 830 C CA . SER A 1 106 ? 21.030 -3.315 -6.520 1.00 94.94 106 SER A CA 1
ATOM 831 C C . SER A 1 106 ? 19.647 -3.391 -5.864 1.00 94.94 106 SER A C 1
ATOM 833 O O . SER A 1 106 ? 18.645 -3.070 -6.510 1.00 94.94 106 SER A O 1
ATOM 835 N N . THR A 1 107 ? 19.608 -3.758 -4.581 1.00 94.81 107 THR A N 1
ATOM 836 C CA . THR A 1 107 ? 18.397 -3.886 -3.751 1.00 94.81 107 THR A CA 1
ATOM 837 C C . THR A 1 107 ? 18.226 -2.757 -2.735 1.00 94.81 107 THR A C 1
ATOM 839 O O . THR A 1 107 ? 17.251 -2.751 -1.997 1.00 94.81 107 THR A O 1
ATOM 842 N N . ASP A 1 108 ? 19.153 -1.801 -2.679 1.00 93.31 108 ASP A N 1
ATOM 843 C CA . ASP A 1 108 ? 19.153 -0.754 -1.650 1.00 93.31 108 ASP A CA 1
ATOM 844 C C . ASP A 1 108 ? 18.364 0.473 -2.091 1.00 93.31 108 ASP A C 1
ATOM 846 O O . ASP A 1 108 ? 18.294 0.754 -3.284 1.00 93.31 108 ASP A O 1
ATOM 850 N N . GLY A 1 109 ? 17.840 1.259 -1.153 1.00 92.12 109 GLY A N 1
ATOM 851 C CA . GLY A 1 109 ? 17.255 2.576 -1.417 1.00 92.12 109 GLY A CA 1
ATOM 852 C C . GLY A 1 109 ? 15.755 2.667 -1.143 1.00 92.12 109 GLY A C 1
ATOM 853 O O . GLY A 1 109 ? 15.139 1.779 -0.569 1.00 92.12 109 GLY A O 1
ATOM 854 N N . THR A 1 110 ? 15.171 3.797 -1.529 1.00 93.81 110 THR A N 1
ATOM 855 C CA . THR A 1 110 ? 13.747 4.099 -1.316 1.00 93.81 110 THR A CA 1
ATOM 856 C C . THR A 1 110 ? 12.846 3.269 -2.231 1.00 93.81 110 THR A C 1
ATOM 858 O O . THR A 1 110 ? 13.255 2.920 -3.341 1.00 93.81 110 THR A O 1
ATOM 861 N N . LEU A 1 111 ? 11.579 3.073 -1.841 1.00 94.69 111 LEU A N 1
ATOM 862 C CA . LEU A 1 111 ? 10.546 2.438 -2.674 1.00 94.69 111 LEU A CA 1
ATOM 863 C C . LEU A 1 111 ? 10.551 2.940 -4.126 1.00 94.69 111 LEU A C 1
ATOM 865 O O . LEU A 1 111 ? 10.493 2.148 -5.061 1.00 94.69 111 LEU A O 1
ATOM 869 N N . GLY A 1 112 ? 10.684 4.254 -4.337 1.00 94.75 112 GLY A N 1
ATOM 870 C CA . GLY A 1 112 ? 10.739 4.824 -5.685 1.00 94.75 112 GLY A CA 1
ATOM 871 C C . GLY A 1 112 ? 11.958 4.405 -6.490 1.00 94.75 112 GLY A C 1
ATOM 872 O O . GLY A 1 112 ? 11.836 4.138 -7.682 1.00 94.75 112 GLY A O 1
ATOM 873 N N . GLN A 1 113 ? 13.122 4.297 -5.851 1.00 96.38 113 GLN A N 1
ATOM 874 C CA . GLN A 1 113 ? 14.325 3.825 -6.528 1.00 96.38 113 GLN A CA 1
ATOM 875 C C . GLN A 1 113 ? 14.256 2.316 -6.809 1.00 96.38 113 GLN A C 1
ATOM 877 O O . GLN A 1 113 ? 14.756 1.893 -7.852 1.00 96.38 113 GLN A O 1
ATOM 882 N N . LEU A 1 114 ? 13.638 1.525 -5.921 1.00 97.25 114 LEU A N 1
ATOM 883 C CA . LEU A 1 114 ? 13.389 0.096 -6.145 1.00 97.25 114 LEU A CA 1
ATOM 884 C C . LEU A 1 114 ? 12.436 -0.109 -7.326 1.00 97.25 114 LEU A C 1
ATOM 886 O O . LEU A 1 114 ? 12.762 -0.836 -8.260 1.00 97.25 114 LEU A O 1
ATOM 890 N N . MET A 1 115 ? 11.301 0.593 -7.335 1.00 96.75 115 MET A N 1
ATOM 891 C CA . MET A 1 115 ? 10.318 0.526 -8.418 1.00 96.75 115 MET A CA 1
ATOM 892 C C . MET A 1 115 ? 10.892 0.976 -9.763 1.00 96.75 115 MET A C 1
ATOM 894 O O . MET A 1 115 ? 10.670 0.307 -10.766 1.00 96.75 115 MET A O 1
ATOM 898 N N . ALA A 1 116 ? 11.652 2.075 -9.802 1.00 95.88 116 ALA A N 1
ATOM 899 C CA . ALA A 1 116 ? 12.263 2.558 -11.040 1.00 95.88 116 ALA A CA 1
ATOM 900 C C . ALA A 1 116 ? 13.242 1.529 -11.632 1.00 95.88 116 ALA A C 1
ATOM 902 O O . ALA A 1 116 ? 13.171 1.216 -12.821 1.00 95.88 116 ALA A O 1
ATOM 903 N N . ARG A 1 117 ? 14.110 0.943 -10.794 1.00 96.75 117 ARG A N 1
ATOM 904 C CA . ARG A 1 117 ? 15.020 -0.134 -11.217 1.00 96.75 117 ARG A CA 1
ATOM 905 C C . ARG A 1 117 ? 14.273 -1.386 -11.647 1.00 96.75 117 ARG A C 1
ATOM 907 O O . ARG A 1 117 ? 14.670 -2.010 -12.622 1.00 96.75 117 ARG A O 1
ATOM 914 N N . ALA A 1 118 ? 13.204 -1.750 -10.946 1.00 95.56 118 ALA A N 1
ATOM 915 C CA . ALA A 1 118 ? 12.378 -2.899 -11.286 1.00 95.56 118 ALA A CA 1
ATOM 916 C C . ALA A 1 118 ? 11.720 -2.723 -12.660 1.00 95.56 118 ALA A C 1
ATOM 918 O O . ALA A 1 118 ? 11.860 -3.593 -13.517 1.00 95.56 118 ALA A O 1
ATOM 919 N N . LYS A 1 119 ? 11.093 -1.562 -12.901 1.00 95.38 119 LYS A N 1
ATOM 920 C CA . LYS A 1 119 ? 10.494 -1.200 -14.194 1.00 95.38 119 LYS A CA 1
ATOM 921 C C . LYS A 1 119 ? 11.508 -1.299 -15.330 1.00 95.38 119 LYS A C 1
ATOM 923 O O . LYS A 1 119 ? 11.214 -1.909 -16.352 1.00 95.38 119 LYS A O 1
ATOM 928 N N . GLN A 1 120 ? 12.718 -0.779 -15.127 1.00 94.94 120 GLN A N 1
ATOM 929 C CA . GLN A 1 120 ? 13.794 -0.872 -16.114 1.00 94.94 120 GLN A CA 1
ATOM 930 C C . GLN A 1 120 ? 14.295 -2.316 -16.304 1.00 94.94 120 GLN A C 1
ATOM 932 O O . GLN A 1 120 ? 14.399 -2.790 -17.431 1.00 94.94 120 GLN A O 1
ATOM 937 N N . GLY A 1 121 ? 14.595 -3.029 -15.217 1.00 94.56 121 GLY A N 1
ATOM 938 C CA . GLY A 1 121 ? 15.203 -4.364 -15.243 1.00 94.56 121 GLY A CA 1
ATOM 939 C C . GLY A 1 121 ? 14.290 -5.471 -15.775 1.00 94.56 121 GLY A C 1
ATOM 940 O O . GLY A 1 121 ? 14.778 -6.455 -16.333 1.00 94.56 121 GLY A O 1
ATOM 941 N N . TYR A 1 122 ? 12.976 -5.307 -15.624 1.00 95.62 122 TYR A N 1
ATOM 942 C CA . TYR A 1 122 ? 11.957 -6.222 -16.146 1.00 95.62 122 TYR A CA 1
ATOM 943 C C . TYR A 1 122 ? 11.260 -5.689 -17.403 1.00 95.62 122 TYR A C 1
ATOM 945 O O . TYR A 1 122 ? 10.422 -6.385 -17.962 1.00 95.62 122 TYR A O 1
ATOM 953 N N . SER A 1 123 ? 11.632 -4.496 -17.889 1.00 95.44 123 SER A N 1
ATOM 954 C CA . SER A 1 123 ? 11.000 -3.848 -19.051 1.00 95.44 123 SER A CA 1
ATOM 955 C C . SER A 1 123 ? 9.473 -3.755 -18.917 1.00 95.44 123 SER A C 1
ATOM 957 O O . SER A 1 123 ? 8.737 -4.051 -19.858 1.00 95.44 123 SER A O 1
ATOM 959 N N . LEU A 1 124 ? 8.997 -3.373 -17.726 1.00 94.38 124 LEU A N 1
ATOM 960 C CA . LEU A 1 124 ? 7.565 -3.302 -17.437 1.00 94.38 124 LEU A CA 1
ATOM 961 C C . LEU A 1 124 ? 6.902 -2.205 -18.291 1.00 94.38 124 LEU A C 1
ATOM 963 O O . LEU A 1 124 ? 7.435 -1.092 -18.356 1.00 94.38 124 LEU A O 1
ATOM 967 N N . PRO A 1 125 ? 5.755 -2.486 -18.934 1.00 92.12 125 PRO A N 1
ATOM 968 C CA . PRO A 1 125 ? 5.064 -1.511 -19.769 1.00 92.12 125 PRO A CA 1
ATOM 969 C C . PRO A 1 125 ? 4.420 -0.409 -18.924 1.00 92.12 125 PRO A C 1
ATOM 971 O O . PRO A 1 125 ? 4.185 -0.581 -17.732 1.00 92.12 125 PRO A O 1
ATOM 974 N N . THR A 1 126 ? 4.056 0.706 -19.558 1.00 91.44 126 THR A N 1
ATOM 975 C CA . THR A 1 126 ? 3.070 1.622 -18.972 1.00 91.44 126 THR A CA 1
ATOM 976 C C . THR A 1 126 ? 1.696 0.966 -19.062 1.00 91.44 126 THR A C 1
ATOM 978 O O . THR A 1 126 ? 1.162 0.769 -20.153 1.00 91.44 126 THR A O 1
ATOM 981 N N . SER A 1 127 ? 1.155 0.586 -17.912 1.00 93.00 127 SER A N 1
ATOM 982 C CA . SER A 1 127 ? -0.145 -0.067 -17.762 1.00 93.00 127 SER A CA 1
ATOM 983 C C . SER A 1 127 ? -0.865 0.419 -16.496 1.00 93.00 127 SER A C 1
ATOM 985 O O . SER A 1 127 ? -0.197 0.958 -15.600 1.00 93.00 127 SER A O 1
ATOM 987 N N . PRO A 1 128 ? -2.184 0.172 -16.366 1.00 93.81 128 PRO A N 1
ATOM 988 C CA . PRO A 1 128 ? -2.948 0.518 -15.167 1.00 93.81 128 PRO A CA 1
ATOM 989 C C . PRO A 1 128 ? -2.307 0.019 -13.865 1.00 93.81 128 PRO A C 1
ATOM 991 O O . PRO A 1 128 ? -2.286 0.734 -12.867 1.00 93.81 128 PRO A O 1
ATOM 994 N N . GLU A 1 129 ? -1.715 -1.175 -13.872 1.00 94.81 129 GLU A N 1
ATOM 995 C CA . GLU A 1 129 ? -1.019 -1.751 -12.720 1.00 94.81 129 GLU A CA 1
ATOM 996 C C . GLU A 1 129 ? 0.224 -0.935 -12.347 1.00 94.81 129 GLU A C 1
ATOM 998 O O . GLU A 1 129 ? 0.478 -0.669 -11.172 1.00 94.81 129 GLU A O 1
ATOM 1003 N N . THR A 1 130 ? 1.018 -0.520 -13.337 1.00 95.25 130 THR A N 1
ATOM 1004 C CA . THR A 1 130 ? 2.236 0.265 -13.085 1.00 95.25 130 THR A CA 1
ATOM 1005 C C . THR A 1 130 ? 1.948 1.695 -12.637 1.00 95.25 130 THR A C 1
ATOM 1007 O O . THR A 1 130 ? 2.741 2.256 -11.875 1.00 95.25 130 THR A O 1
ATOM 1010 N N . GLU A 1 131 ? 0.826 2.259 -13.088 1.00 95.62 131 GLU A N 1
ATOM 1011 C CA . GLU A 1 131 ? 0.332 3.591 -12.731 1.00 95.62 131 GLU A CA 1
ATOM 1012 C C . GLU A 1 131 ? -0.294 3.578 -11.331 1.00 95.62 131 GLU A C 1
ATOM 1014 O O . GLU A 1 131 ? -0.013 4.462 -10.523 1.00 95.62 131 GLU A O 1
ATOM 1019 N N . MET A 1 132 ? -1.048 2.526 -10.991 1.00 96.31 132 MET A N 1
ATOM 1020 C CA . MET A 1 132 ? -1.535 2.279 -9.630 1.00 96.31 132 MET A CA 1
ATOM 1021 C C . MET A 1 132 ? -0.370 2.146 -8.648 1.00 96.31 132 MET A C 1
ATOM 1023 O O . MET A 1 132 ? -0.376 2.791 -7.602 1.00 96.31 132 MET A O 1
ATOM 1027 N N . ALA A 1 133 ? 0.678 1.391 -8.992 1.00 97.00 133 ALA A N 1
ATOM 1028 C CA . ALA A 1 133 ? 1.836 1.254 -8.114 1.00 97.00 133 ALA A CA 1
ATOM 1029 C C . ALA A 1 133 ? 2.554 2.603 -7.903 1.00 97.00 133 ALA A C 1
ATOM 1031 O O . ALA A 1 133 ? 3.016 2.901 -6.797 1.00 97.00 133 ALA A O 1
ATOM 1032 N N . ASP A 1 134 ? 2.647 3.437 -8.948 1.00 96.69 134 ASP A N 1
ATOM 1033 C CA . ASP A 1 134 ? 3.215 4.784 -8.832 1.00 96.69 134 ASP A CA 1
ATOM 1034 C C . ASP A 1 134 ? 2.375 5.684 -7.925 1.00 96.69 134 ASP A C 1
ATOM 1036 O O . ASP A 1 134 ? 2.942 6.443 -7.132 1.00 96.69 134 ASP A O 1
ATOM 1040 N N . GLU A 1 135 ? 1.047 5.592 -8.013 1.00 97.12 135 GLU A N 1
ATOM 1041 C CA . GLU A 1 135 ? 0.136 6.338 -7.148 1.00 97.12 135 GLU A CA 1
ATOM 1042 C C . GLU A 1 135 ? 0.285 5.911 -5.690 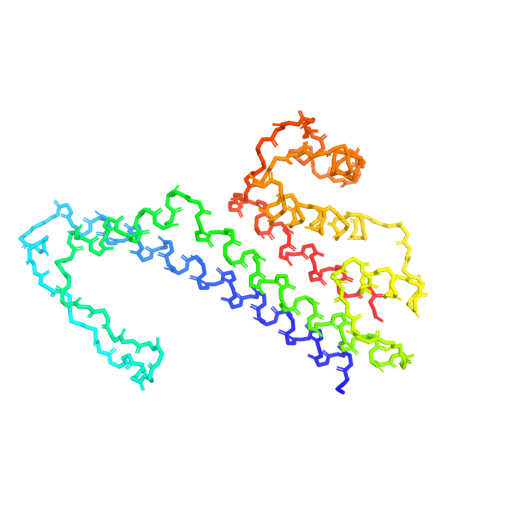1.00 97.12 135 GLU A C 1
ATOM 1044 O O . GLU A 1 135 ? 0.488 6.772 -4.833 1.00 97.12 135 GLU A O 1
ATOM 1049 N N . VAL A 1 136 ? 0.321 4.605 -5.410 1.00 97.06 136 VAL A N 1
ATOM 1050 C CA . VAL A 1 136 ? 0.529 4.076 -4.054 1.00 97.06 136 VAL A CA 1
ATOM 1051 C C . VAL A 1 136 ? 1.833 4.593 -3.453 1.00 97.06 136 VAL A C 1
ATOM 1053 O O . VAL A 1 136 ? 1.868 5.026 -2.295 1.00 97.06 136 VAL A O 1
ATOM 1056 N N . ARG A 1 137 ? 2.909 4.609 -4.247 1.00 96.62 137 ARG A N 1
ATOM 1057 C CA . ARG A 1 137 ? 4.198 5.168 -3.833 1.00 96.62 137 ARG A CA 1
ATOM 1058 C C . ARG A 1 137 ? 4.085 6.652 -3.490 1.00 96.62 137 ARG A C 1
ATOM 1060 O O . ARG A 1 137 ? 4.599 7.073 -2.451 1.00 96.62 137 ARG A O 1
ATOM 1067 N N . GLU A 1 138 ? 3.467 7.460 -4.350 1.00 96.88 138 GLU A N 1
ATOM 1068 C CA . GLU A 1 138 ? 3.314 8.891 -4.068 1.00 96.88 138 GLU A CA 1
ATOM 1069 C C . GLU A 1 138 ? 2.397 9.144 -2.877 1.00 96.88 138 GLU A C 1
ATOM 1071 O O . GLU A 1 138 ? 2.713 9.996 -2.047 1.00 96.88 138 GLU A O 1
ATOM 1076 N N . ARG A 1 139 ? 1.316 8.376 -2.718 1.00 96.12 139 ARG A N 1
ATOM 1077 C CA . ARG A 1 139 ? 0.433 8.495 -1.558 1.00 96.12 139 ARG A CA 1
ATOM 1078 C C . ARG A 1 139 ? 1.178 8.198 -0.265 1.00 96.12 139 ARG A C 1
ATOM 1080 O O . ARG A 1 139 ? 1.089 8.977 0.682 1.00 96.12 139 ARG A O 1
ATOM 1087 N N . ARG A 1 140 ? 1.976 7.125 -0.232 1.00 95.00 140 ARG A N 1
ATOM 1088 C CA . ARG A 1 140 ? 2.855 6.819 0.906 1.00 95.00 140 ARG A CA 1
ATOM 1089 C C . ARG A 1 140 ? 3.798 7.981 1.204 1.00 95.00 140 ARG A C 1
ATOM 1091 O O . ARG A 1 140 ? 3.976 8.332 2.366 1.00 95.00 140 ARG A O 1
ATOM 1098 N N . ASN A 1 141 ? 4.374 8.610 0.181 1.00 9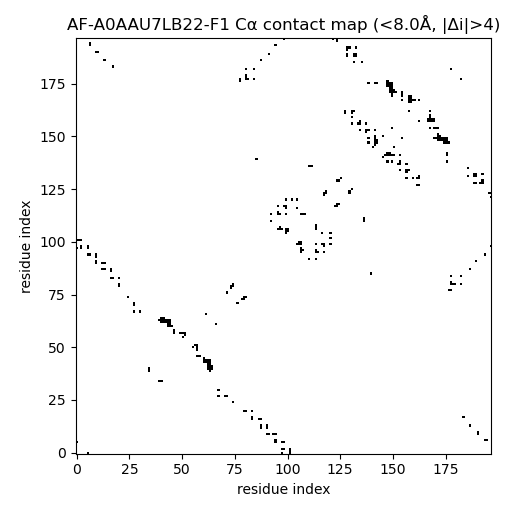5.25 141 ASN A N 1
ATOM 1099 C CA . ASN A 1 141 ? 5.230 9.778 0.380 1.00 95.25 141 ASN A CA 1
ATOM 1100 C C . ASN A 1 141 ? 4.467 10.968 0.969 1.00 95.25 141 ASN A C 1
ATOM 1102 O O . ASN A 1 141 ? 4.998 11.633 1.855 1.00 95.25 141 ASN A O 1
ATOM 1106 N N . MET A 1 142 ? 3.232 11.222 0.525 1.00 95.38 142 MET A N 1
ATOM 1107 C CA . MET A 1 142 ? 2.405 12.290 1.093 1.00 95.38 142 MET A CA 1
ATOM 1108 C C . MET A 1 142 ? 2.104 12.024 2.568 1.00 95.38 142 MET A C 1
ATOM 1110 O O . MET A 1 142 ? 2.286 12.911 3.399 1.00 95.38 142 MET A O 1
ATOM 1114 N N . LEU A 1 143 ? 1.721 10.792 2.912 1.00 92.81 143 LEU A N 1
ATOM 1115 C CA . LEU A 1 143 ? 1.421 10.397 4.290 1.00 92.81 143 LEU A CA 1
ATOM 1116 C C . LEU A 1 143 ? 2.642 10.516 5.214 1.00 92.81 143 LEU A C 1
ATOM 1118 O O . LEU A 1 143 ? 2.512 11.020 6.324 1.00 92.81 143 LEU A O 1
ATOM 1122 N N . VAL A 1 144 ? 3.828 10.105 4.752 1.00 91.44 144 VAL A N 1
ATOM 1123 C CA . VAL A 1 144 ? 5.049 10.104 5.577 1.00 91.44 144 VAL A CA 1
ATOM 1124 C C . VAL A 1 144 ? 5.706 11.484 5.666 1.00 91.44 144 VAL A C 1
ATOM 1126 O O . VAL A 1 144 ? 6.174 11.870 6.733 1.00 91.44 144 VAL A O 1
ATOM 1129 N N . HIS A 1 145 ? 5.774 12.231 4.562 1.00 92.06 145 HIS A N 1
ATOM 1130 C CA . HIS A 1 145 ? 6.604 13.442 4.472 1.00 92.06 145 HIS A CA 1
ATOM 1131 C C . HIS A 1 145 ? 5.807 14.748 4.446 1.00 92.06 145 HIS A C 1
ATOM 1133 O O . HIS A 1 145 ? 6.367 15.805 4.725 1.00 92.06 145 HIS A O 1
ATOM 1139 N N . HIS A 1 146 ? 4.513 14.691 4.132 1.00 92.44 146 HIS A N 1
ATOM 1140 C CA . HIS A 1 146 ? 3.669 15.875 3.956 1.00 92.44 146 HIS A CA 1
ATOM 1141 C C . HIS A 1 146 ? 2.409 15.836 4.822 1.00 92.44 146 HIS A C 1
ATOM 1143 O O . HIS A 1 146 ? 1.432 16.501 4.499 1.00 92.44 146 HIS A O 1
ATOM 1149 N N . GLN A 1 147 ? 2.414 15.061 5.915 1.00 89.44 147 GLN A N 1
ATOM 1150 C CA . GLN A 1 147 ? 1.270 14.934 6.832 1.00 89.44 147 GLN A CA 1
ATOM 1151 C C . GLN A 1 147 ? -0.029 14.515 6.112 1.00 89.44 147 GLN A C 1
ATOM 1153 O O . GLN A 1 147 ? -1.124 14.928 6.479 1.00 89.44 147 GLN A O 1
ATOM 1158 N N . GLY A 1 148 ? 0.097 13.732 5.037 1.00 90.62 148 GLY A N 1
ATOM 1159 C CA . GLY A 1 148 ? -1.021 13.323 4.189 1.00 90.62 148 GLY A CA 1
ATOM 1160 C C . GLY A 1 148 ? -1.521 14.394 3.220 1.00 90.62 148 GLY A C 1
ATOM 1161 O O . GLY A 1 148 ? -2.476 14.136 2.502 1.00 90.62 148 GLY A O 1
ATOM 1162 N N . VAL A 1 149 ? -0.903 15.573 3.144 1.00 95.75 149 VAL A N 1
ATOM 1163 C CA . VAL A 1 149 ? -1.346 16.655 2.254 1.00 95.75 149 VAL A CA 1
ATOM 1164 C C . VAL A 1 149 ? -0.823 16.442 0.834 1.00 95.75 149 VAL A C 1
ATOM 1166 O O . VAL A 1 149 ? 0.386 16.405 0.600 1.00 95.75 149 VAL A O 1
ATOM 1169 N N . ALA A 1 150 ? -1.744 16.355 -0.125 1.00 95.31 150 ALA A N 1
ATOM 1170 C CA . ALA A 1 150 ? -1.468 16.184 -1.543 1.00 95.31 150 ALA A CA 1
ATOM 1171 C C . ALA A 1 150 ? -0.624 17.337 -2.108 1.00 95.31 150 ALA A C 1
ATOM 1173 O O . ALA A 1 150 ? -1.045 18.495 -2.120 1.00 95.31 150 ALA A O 1
ATOM 1174 N N . GLN A 1 151 ? 0.553 16.996 -2.630 1.00 97.06 151 GLN A N 1
ATOM 1175 C CA . GLN A 1 151 ? 1.446 17.903 -3.352 1.00 97.06 151 GLN A CA 1
ATOM 1176 C C . GLN A 1 151 ? 1.308 17.731 -4.867 1.00 97.06 151 GLN A C 1
ATOM 1178 O O . GLN A 1 151 ? 0.785 16.723 -5.345 1.00 97.06 151 GLN A O 1
ATOM 1183 N N . GLN A 1 152 ? 1.856 18.674 -5.639 1.00 96.38 152 GLN A N 1
ATOM 1184 C CA . GLN A 1 152 ? 1.763 18.679 -7.107 1.00 96.38 152 GLN A CA 1
ATOM 1185 C C . GLN A 1 152 ? 2.211 17.356 -7.744 1.00 96.38 152 GLN A C 1
ATOM 1187 O O . GLN A 1 152 ? 1.595 16.870 -8.690 1.00 96.38 152 GLN A O 1
ATOM 1192 N N . ARG A 1 153 ? 3.269 16.747 -7.197 1.00 94.00 153 ARG A N 1
ATOM 1193 C CA . ARG A 1 153 ? 3.794 15.463 -7.670 1.00 94.00 153 ARG A CA 1
ATOM 1194 C C . ARG A 1 153 ? 2.776 14.331 -7.520 1.00 94.00 153 ARG A C 1
ATOM 1196 O O . ARG A 1 153 ? 2.610 13.542 -8.442 1.00 94.00 153 ARG A O 1
ATOM 1203 N N . TYR A 1 154 ? 2.082 14.282 -6.386 1.00 96.69 154 TYR A N 1
ATOM 1204 C CA . TYR A 1 154 ? 1.026 13.304 -6.158 1.00 96.69 154 TYR A CA 1
ATOM 1205 C C . TYR A 1 154 ? -0.174 13.563 -7.080 1.00 96.69 154 TYR A C 1
ATOM 1207 O O . TYR A 1 154 ? -0.630 12.636 -7.736 1.00 96.69 154 TYR A O 1
ATOM 1215 N N . VAL A 1 155 ? -0.626 14.819 -7.208 1.00 96.38 155 VAL A N 1
ATOM 1216 C CA . VAL A 1 155 ? -1.749 15.189 -8.097 1.00 96.38 155 VAL A CA 1
ATOM 1217 C C . VAL A 1 155 ? -1.471 14.771 -9.544 1.00 96.38 155 VAL A C 1
ATOM 1219 O O . VAL A 1 155 ? -2.348 14.230 -10.212 1.00 96.38 155 VAL A O 1
ATOM 1222 N N . SER A 1 156 ? -0.234 14.949 -10.017 1.00 95.31 156 SER A N 1
ATOM 1223 C CA . SER A 1 156 ? 0.169 14.511 -11.356 1.00 95.31 156 SER A CA 1
ATOM 1224 C C . SER A 1 156 ? -0.011 13.004 -11.552 1.00 95.31 156 SER A C 1
ATOM 1226 O O . SER A 1 156 ? -0.555 12.596 -12.573 1.00 95.31 156 SER A O 1
ATOM 1228 N N . VAL A 1 157 ? 0.420 12.183 -10.591 1.00 94.94 157 VAL A N 1
ATOM 1229 C CA . VAL A 1 157 ? 0.300 10.719 -10.686 1.00 94.94 157 VAL A CA 1
ATOM 1230 C C . VAL A 1 157 ? -1.148 10.263 -10.498 1.00 94.94 157 VAL A C 1
ATOM 1232 O O . VAL A 1 157 ? -1.613 9.387 -11.217 1.00 94.94 157 VAL A O 1
ATOM 1235 N N . ALA A 1 158 ? -1.893 10.900 -9.596 1.00 94.44 158 ALA A N 1
ATOM 1236 C CA . ALA A 1 158 ? -3.297 10.589 -9.357 1.00 94.44 158 ALA A CA 1
ATOM 1237 C C . ALA A 1 158 ? -4.192 10.931 -10.561 1.00 94.44 158 ALA A C 1
ATOM 1239 O O . ALA A 1 158 ? -5.217 10.290 -10.742 1.00 94.44 158 ALA A O 1
ATOM 1240 N N . SER A 1 159 ? -3.813 11.902 -11.401 1.00 93.12 159 SER A N 1
ATOM 1241 C CA . SER A 1 159 ? -4.630 12.371 -12.535 1.00 93.12 159 SER A CA 1
ATOM 1242 C C . SER A 1 159 ? -4.760 11.385 -13.709 1.00 93.12 159 SER A C 1
ATOM 1244 O O . SER A 1 159 ? -5.566 11.613 -14.616 1.00 93.12 159 SER A O 1
ATOM 1246 N N . VAL A 1 160 ? -3.993 10.290 -13.708 1.00 91.94 160 VAL A N 1
ATOM 1247 C CA . VAL A 1 160 ? -3.964 9.313 -14.804 1.00 91.94 160 VAL A CA 1
ATOM 1248 C C . VAL A 1 160 ? -5.319 8.623 -14.960 1.00 91.94 160 VAL A C 1
ATOM 1250 O O . VAL A 1 160 ? -5.908 8.163 -13.988 1.00 91.94 160 VAL A O 1
ATOM 1253 N N . THR A 1 161 ? -5.826 8.532 -16.192 1.00 88.31 161 THR A N 1
ATOM 1254 C CA . THR A 1 161 ? -7.210 8.120 -16.499 1.00 88.31 161 THR A CA 1
ATOM 1255 C C . THR A 1 161 ? -7.541 6.665 -16.178 1.00 88.31 161 THR A C 1
ATOM 1257 O O . THR A 1 161 ? -8.718 6.362 -15.980 1.00 88.31 161 THR A O 1
ATOM 1260 N N . SER A 1 162 ? -6.536 5.793 -16.113 1.00 90.31 162 SER A N 1
ATOM 1261 C CA . SER A 1 162 ? -6.671 4.384 -15.728 1.00 90.31 162 SER A CA 1
ATOM 1262 C C . SER A 1 162 ? -7.039 4.202 -14.253 1.00 90.31 162 SER A C 1
ATOM 1264 O O . SER A 1 162 ? -7.599 3.170 -13.884 1.00 90.31 162 SER A O 1
ATOM 1266 N N . LEU A 1 163 ? -6.762 5.202 -13.410 1.00 91.25 163 LEU A N 1
ATOM 1267 C CA . LEU A 1 163 ? -7.037 5.137 -11.983 1.00 91.25 163 LEU A CA 1
ATOM 1268 C C . LEU A 1 163 ? -8.531 5.367 -11.680 1.00 91.25 163 LEU A C 1
ATOM 1270 O O . LEU A 1 163 ? -9.225 6.118 -12.382 1.00 91.25 163 LEU A O 1
ATOM 1274 N N . PRO A 1 164 ? -9.056 4.774 -10.594 1.00 90.75 164 PRO A N 1
ATOM 1275 C CA . PRO A 1 164 ? -10.398 5.051 -10.100 1.00 90.75 164 PRO A CA 1
ATOM 1276 C C . PRO A 1 164 ? -10.691 6.550 -9.951 1.00 90.75 164 PRO A C 1
ATOM 1278 O O . PRO A 1 164 ? -9.841 7.336 -9.533 1.00 90.75 164 PRO A O 1
ATOM 1281 N N . SER A 1 165 ? -11.926 6.961 -10.251 1.00 89.12 165 SER A N 1
ATOM 1282 C CA . SER A 1 165 ? -12.335 8.377 -10.219 1.00 89.12 165 SER A CA 1
ATOM 1283 C C . SER A 1 165 ? -12.086 9.057 -8.870 1.00 89.12 165 SER A C 1
ATOM 1285 O O . SER A 1 165 ? -11.669 10.209 -8.858 1.00 89.12 165 SER A O 1
ATOM 1287 N N . HIS A 1 166 ? -12.281 8.343 -7.757 1.00 87.00 166 HIS A N 1
ATOM 1288 C CA . HIS A 1 166 ? -12.048 8.859 -6.404 1.00 87.00 166 HIS A CA 1
ATOM 1289 C C . HIS A 1 166 ? -10.564 9.140 -6.097 1.00 87.00 166 HIS A C 1
ATOM 1291 O O . HIS A 1 166 ? -10.261 9.916 -5.195 1.00 87.00 166 HIS A O 1
ATOM 1297 N N . ILE A 1 167 ? -9.637 8.533 -6.847 1.00 90.69 167 ILE A N 1
ATOM 1298 C CA . ILE A 1 167 ? -8.202 8.849 -6.803 1.00 90.69 167 ILE A CA 1
ATOM 1299 C C . ILE A 1 167 ? -7.918 10.037 -7.728 1.00 90.69 167 ILE A C 1
ATOM 1301 O O . ILE A 1 167 ? -7.290 11.009 -7.312 1.00 90.69 167 ILE A O 1
ATOM 1305 N N . ARG A 1 168 ? -8.455 9.998 -8.956 1.00 91.00 168 ARG A N 1
ATOM 1306 C CA . ARG A 1 168 ? -8.268 11.041 -9.982 1.00 91.00 168 ARG A CA 1
ATOM 1307 C C . ARG A 1 168 ? -8.798 12.412 -9.594 1.00 91.00 168 ARG A C 1
ATOM 1309 O O . ARG A 1 168 ? -8.290 13.416 -10.080 1.00 91.00 168 ARG A O 1
ATOM 1316 N N . SER A 1 169 ? -9.807 12.467 -8.732 1.00 88.69 169 SER A N 1
ATOM 1317 C CA . SER A 1 169 ? -10.388 13.719 -8.248 1.00 88.69 169 SER A CA 1
ATOM 1318 C C . SER A 1 169 ? -9.526 14.442 -7.209 1.00 88.69 169 SER A C 1
ATOM 1320 O O . SER A 1 169 ? -9.968 15.461 -6.684 1.00 88.69 169 SER A O 1
ATOM 1322 N N . ALA A 1 170 ? -8.339 13.925 -6.869 1.00 91.19 170 ALA A N 1
ATOM 1323 C CA . ALA A 1 170 ? -7.514 14.530 -5.839 1.00 91.19 170 ALA A CA 1
ATOM 1324 C C . ALA A 1 170 ? -6.944 15.893 -6.264 1.00 91.19 170 ALA A C 1
ATOM 1326 O O . ALA A 1 170 ? -6.343 16.027 -7.330 1.00 91.19 170 ALA A O 1
ATOM 1327 N N . THR A 1 171 ? -7.084 16.901 -5.404 1.00 94.06 171 THR A N 1
ATOM 1328 C CA . THR A 1 171 ? -6.607 18.268 -5.670 1.00 94.06 171 THR A CA 1
ATOM 1329 C C . THR A 1 171 ? -5.408 18.643 -4.804 1.00 94.06 171 THR A C 1
ATOM 1331 O O . THR A 1 171 ? -5.197 18.091 -3.724 1.00 94.06 171 THR A O 1
ATOM 1334 N N . LEU A 1 172 ? -4.625 19.630 -5.251 1.00 96.69 172 LEU A N 1
ATOM 1335 C CA . LEU A 1 172 ? -3.513 20.177 -4.471 1.00 96.69 172 LEU A CA 1
ATOM 1336 C C . LEU A 1 172 ? -4.005 20.667 -3.097 1.00 96.69 172 LEU A C 1
ATOM 1338 O O . LEU A 1 172 ? -5.029 21.339 -3.010 1.00 96.69 172 LEU A O 1
ATOM 1342 N N . GLY A 1 173 ? -3.279 20.327 -2.031 1.00 95.00 173 GLY A N 1
ATOM 1343 C CA . GLY A 1 173 ? -3.634 20.695 -0.658 1.00 95.00 173 GLY A CA 1
ATOM 1344 C C . GLY A 1 173 ? -4.690 19.798 -0.001 1.00 95.00 173 GLY A C 1
ATOM 1345 O O . GLY A 1 173 ? -4.969 19.969 1.184 1.00 95.00 173 GLY A O 1
ATOM 1346 N N . GLN A 1 174 ? -5.259 18.826 -0.720 1.00 95.12 174 GLN A N 1
ATOM 1347 C CA . GLN A 1 174 ? -6.207 17.879 -0.137 1.00 95.12 174 GLN A CA 1
ATOM 1348 C C . GLN A 1 174 ? -5.517 16.962 0.879 1.00 95.12 174 GLN A C 1
ATOM 1350 O O . GLN A 1 174 ? -4.459 16.400 0.598 1.00 95.12 174 GLN A O 1
ATOM 1355 N N . VAL A 1 175 ? -6.146 16.755 2.037 1.00 92.50 175 VAL A N 1
ATOM 1356 C CA . VAL A 1 175 ? -5.725 15.720 2.987 1.00 92.50 175 VAL A CA 1
ATOM 1357 C C . VAL A 1 175 ? -6.147 14.358 2.445 1.00 92.50 175 VAL A C 1
ATOM 1359 O O . VAL A 1 175 ? -7.331 14.088 2.244 1.00 92.50 175 VAL A O 1
ATOM 1362 N N . LEU A 1 176 ? -5.162 13.508 2.187 1.00 91.44 176 LEU A N 1
ATOM 1363 C CA . LEU A 1 176 ? -5.343 12.144 1.728 1.00 91.44 176 LEU A CA 1
ATOM 1364 C C . LEU A 1 176 ? -5.580 11.238 2.932 1.00 91.44 176 LEU A C 1
ATOM 1366 O O . LEU A 1 176 ? -4.759 11.176 3.846 1.00 91.44 176 LEU A O 1
ATOM 1370 N N . SER A 1 177 ? -6.678 10.494 2.900 1.00 86.56 177 SER A N 1
ATOM 1371 C CA . SER A 1 177 ? -6.942 9.397 3.825 1.00 86.56 177 SER A CA 1
ATOM 1372 C C . SER A 1 177 ? -6.768 8.054 3.122 1.00 86.56 177 SER A C 1
ATOM 1374 O O . SER A 1 177 ? -6.924 7.941 1.902 1.00 86.56 177 SER A O 1
ATOM 1376 N N . ILE A 1 178 ? -6.432 7.034 3.909 1.00 90.56 178 ILE A N 1
ATOM 1377 C CA . ILE A 1 178 ? -6.605 5.635 3.528 1.00 90.56 178 ILE A CA 1
ATOM 1378 C C . ILE A 1 178 ? -7.944 5.216 4.125 1.00 90.56 178 ILE A C 1
ATOM 1380 O O . ILE A 1 178 ? -8.098 5.239 5.342 1.00 90.56 178 ILE A O 1
ATOM 1384 N N . ASP A 1 179 ? -8.922 4.897 3.286 1.00 88.75 179 ASP A N 1
ATOM 1385 C CA . ASP A 1 179 ? -10.155 4.247 3.729 1.00 88.75 179 ASP A CA 1
ATOM 1386 C C . ASP A 1 179 ? -10.114 2.746 3.412 1.00 88.75 179 ASP A C 1
ATOM 1388 O O . ASP A 1 179 ? -9.181 2.247 2.776 1.00 88.75 179 ASP A O 1
ATOM 1392 N N . ASP A 1 180 ? -11.119 2.011 3.882 1.00 88.56 180 ASP A N 1
ATOM 1393 C CA . ASP A 1 180 ? -11.184 0.557 3.724 1.00 88.56 180 ASP A CA 1
ATOM 1394 C C . ASP A 1 180 ? -11.223 0.125 2.255 1.00 88.56 180 ASP A C 1
ATOM 1396 O O . ASP A 1 180 ? -10.645 -0.899 1.885 1.00 88.56 180 ASP A O 1
ATOM 1400 N N . SER A 1 181 ? -11.924 0.902 1.424 1.00 89.94 181 SER A N 1
ATOM 1401 C CA . SER A 1 181 ? -12.131 0.588 0.009 1.00 89.94 181 SER A CA 1
ATOM 1402 C C . SER A 1 181 ? -10.833 0.783 -0.759 1.00 89.94 181 SER A C 1
ATOM 1404 O O . SER A 1 181 ? -10.422 -0.086 -1.527 1.00 89.94 181 SER A O 1
ATOM 1406 N N . TYR A 1 182 ? -10.150 1.893 -0.490 1.00 92.81 182 TYR A N 1
ATOM 1407 C CA . TYR A 1 182 ? -8.832 2.178 -1.017 1.00 92.81 182 TYR A CA 1
ATOM 1408 C C . TYR A 1 182 ? -7.819 1.128 -0.550 1.00 92.81 182 TYR A C 1
ATOM 1410 O O . TYR A 1 182 ? -7.062 0.621 -1.372 1.00 92.81 182 TYR A O 1
ATOM 1418 N N . PHE A 1 183 ? -7.820 0.745 0.735 1.00 93.00 183 PHE A N 1
ATOM 1419 C CA . PHE A 1 183 ? -6.890 -0.265 1.247 1.00 93.00 183 PHE A CA 1
ATOM 1420 C C . PHE A 1 183 ? -7.071 -1.627 0.557 1.00 93.00 183 PHE A C 1
ATOM 1422 O O . PHE A 1 183 ? -6.092 -2.234 0.125 1.00 93.00 183 PHE A O 1
ATOM 1429 N N . ALA A 1 184 ? -8.313 -2.083 0.376 1.00 92.00 184 ALA A N 1
ATOM 1430 C CA . ALA A 1 184 ? -8.590 -3.310 -0.368 1.00 92.00 184 ALA A CA 1
ATOM 1431 C C . ALA A 1 184 ? -8.142 -3.211 -1.839 1.00 92.00 184 ALA A C 1
ATOM 1433 O O . ALA A 1 184 ? -7.503 -4.133 -2.349 1.00 92.00 184 ALA A O 1
ATOM 1434 N N . TYR A 1 185 ? -8.424 -2.078 -2.492 1.00 93.31 185 TYR A N 1
ATOM 1435 C CA . TYR A 1 185 ? -8.020 -1.804 -3.872 1.00 93.31 185 TYR A CA 1
ATOM 1436 C C . TYR A 1 185 ? -6.498 -1.879 -4.061 1.00 93.31 185 TYR A C 1
ATOM 1438 O O . TYR A 1 185 ? -6.028 -2.556 -4.973 1.00 93.31 185 TYR A O 1
ATOM 1446 N N . VAL A 1 186 ? -5.707 -1.243 -3.189 1.00 95.12 186 VAL A N 1
ATOM 1447 C CA . VAL A 1 186 ? -4.240 -1.245 -3.333 1.00 95.12 186 VAL A CA 1
ATOM 1448 C C . V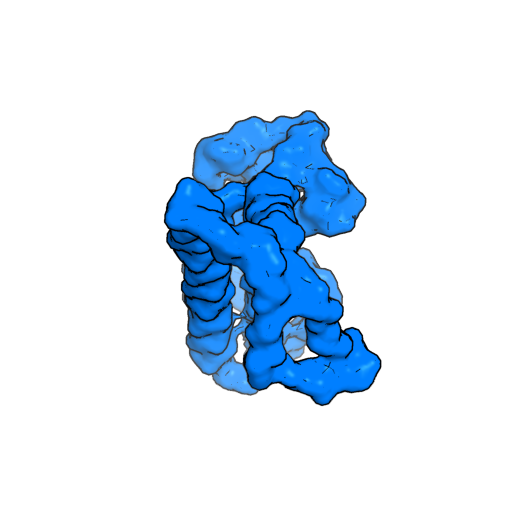AL A 1 186 ? -3.614 -2.603 -3.040 1.00 95.12 186 VAL A C 1
ATOM 1450 O O . VAL A 1 186 ? -2.604 -2.942 -3.652 1.00 95.12 186 VAL A O 1
ATOM 1453 N N . CYS A 1 187 ? -4.196 -3.399 -2.138 1.00 95.56 187 CYS A N 1
ATOM 1454 C CA . CYS A 1 187 ? -3.727 -4.760 -1.889 1.00 95.56 187 CYS A CA 1
ATOM 1455 C C . CYS A 1 187 ? -3.856 -5.633 -3.142 1.00 95.56 187 CYS A C 1
ATOM 1457 O O . CYS A 1 187 ? -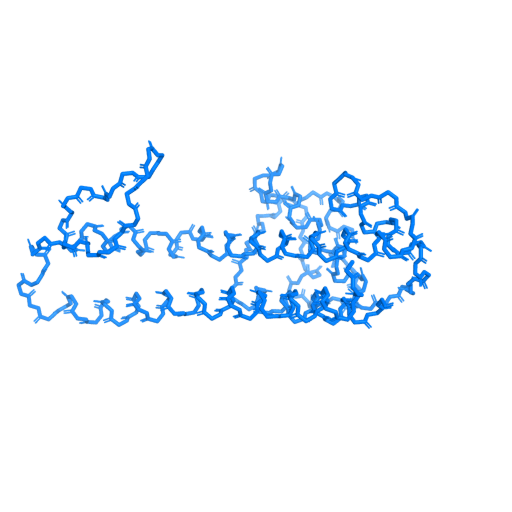2.895 -6.299 -3.524 1.00 95.56 187 CYS A O 1
ATOM 1459 N N . ASP A 1 188 ? -5.018 -5.606 -3.796 1.00 95.06 188 ASP A N 1
ATOM 1460 C CA . ASP A 1 188 ? -5.239 -6.345 -5.043 1.00 95.06 188 ASP A CA 1
ATOM 1461 C C . ASP A 1 188 ? -4.381 -5.793 -6.190 1.00 95.06 188 ASP A C 1
ATOM 1463 O O . ASP A 1 188 ? -3.703 -6.542 -6.902 1.00 95.06 188 ASP A O 1
ATOM 1467 N N . GLY A 1 189 ? -4.326 -4.465 -6.308 1.00 95.00 189 GLY A N 1
A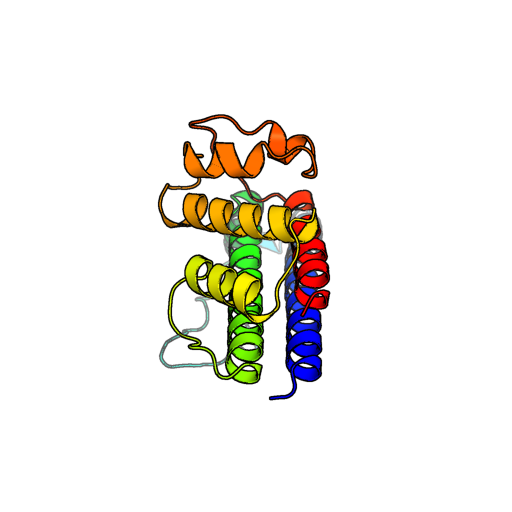TOM 1468 C CA . GLY A 1 189 ? -3.522 -3.778 -7.307 1.00 95.00 189 GLY A CA 1
ATOM 1469 C C . GLY A 1 189 ? -2.044 -4.152 -7.218 1.00 95.00 189 GLY A C 1
ATOM 1470 O O . GLY A 1 189 ? -1.442 -4.510 -8.230 1.00 95.00 189 GLY A O 1
ATOM 1471 N N . LEU A 1 190 ? -1.436 -4.102 -6.028 1.00 96.94 190 LEU A N 1
ATOM 1472 C CA . LEU A 1 190 ? -0.010 -4.401 -5.876 1.00 96.94 190 LEU A CA 1
ATOM 1473 C C . LEU A 1 190 ? 0.312 -5.880 -6.089 1.00 96.94 190 LEU A C 1
ATOM 1475 O O . LEU A 1 190 ? 1.372 -6.182 -6.637 1.00 96.94 190 LEU A O 1
ATOM 1479 N N . ILE A 1 191 ? -0.589 -6.801 -5.731 1.00 96.81 191 ILE A N 1
ATOM 1480 C CA . ILE A 1 191 ? -0.451 -8.221 -6.097 1.00 96.81 191 ILE A CA 1
ATOM 1481 C C . ILE A 1 191 ? -0.484 -8.375 -7.621 1.00 96.81 191 ILE A C 1
ATOM 1483 O O . ILE A 1 191 ? 0.340 -9.094 -8.185 1.00 96.81 191 ILE A O 1
ATOM 1487 N N . THR A 1 192 ? -1.401 -7.684 -8.298 1.00 96.00 192 THR A N 1
ATOM 1488 C CA . THR A 1 192 ? -1.514 -7.724 -9.762 1.00 96.00 192 THR A CA 1
ATOM 1489 C C . THR A 1 192 ? -0.276 -7.130 -10.434 1.00 96.00 192 THR A C 1
ATOM 1491 O O . THR A 1 192 ? 0.278 -7.746 -11.340 1.00 96.00 192 THR A O 1
ATOM 1494 N N . TYR A 1 193 ? 0.245 -6.011 -9.926 1.00 96.88 193 TYR A N 1
ATOM 1495 C CA . TYR A 1 193 ? 1.519 -5.439 -10.367 1.00 96.88 193 TYR A CA 1
ATOM 1496 C C . TYR A 1 193 ? 2.696 -6.403 -10.152 1.00 96.88 193 TYR A C 1
ATOM 1498 O O . TYR A 1 193 ? 3.528 -6.576 -11.039 1.00 96.88 193 TYR A O 1
ATOM 1506 N N . ALA A 1 194 ? 2.770 -7.071 -8.996 1.00 96.94 194 ALA A N 1
ATOM 1507 C CA . ALA A 1 194 ? 3.838 -8.022 -8.690 1.00 96.94 194 ALA A CA 1
ATOM 1508 C C . ALA A 1 194 ? 3.853 -9.235 -9.641 1.00 96.94 194 ALA A C 1
ATOM 1510 O O . ALA A 1 194 ? 4.909 -9.821 -9.863 1.00 96.94 194 ALA A O 1
ATOM 1511 N N . ARG A 1 195 ? 2.713 -9.585 -10.252 1.00 96.00 195 ARG A N 1
ATOM 1512 C CA . ARG A 1 195 ? 2.610 -10.651 -11.267 1.00 96.00 195 ARG A CA 1
ATOM 1513 C C . ARG A 1 195 ? 3.186 -10.271 -12.635 1.00 96.00 195 ARG A C 1
ATOM 1515 O O . ARG A 1 195 ? 3.251 -11.135 -13.502 1.00 96.00 195 ARG A O 1
ATOM 1522 N N . LEU A 1 196 ? 3.588 -9.014 -12.843 1.00 95.06 196 LEU A N 1
ATOM 1523 C CA . LEU A 1 196 ? 4.225 -8.567 -14.088 1.00 95.06 196 LEU A CA 1
ATOM 1524 C C . LEU A 1 196 ? 5.726 -8.907 -14.174 1.00 95.06 196 LEU A C 1
ATOM 1526 O O . LEU A 1 196 ? 6.328 -8.684 -15.224 1.00 95.06 196 LEU A O 1
ATOM 1530 N N . PHE A 1 197 ? 6.332 -9.385 -13.083 1.00 93.62 197 PHE A N 1
ATOM 1531 C CA . PHE A 1 197 ? 7.754 -9.737 -12.987 1.00 93.62 197 PHE A CA 1
ATOM 1532 C C . PHE A 1 197 ? 8.015 -11.187 -13.398 1.00 93.62 197 PHE A C 1
ATOM 1534 O O . PHE A 1 197 ? 9.053 -11.421 -14.062 1.00 93.62 197 PHE A O 1
#

Mean predicted aligned error: 7.53 Å

Solvent-accessible surface area (backbone atoms only — not comparable to full-atom values): 11135 Å² total; per-residue (Å²): 121,60,60,70,55,39,50,51,51,36,50,52,50,43,49,50,45,53,50,52,54,51,49,54,50,51,50,52,55,53,49,59,60,57,60,78,71,58,84,62,49,71,42,65,50,80,85,78,92,68,77,83,47,100,86,42,74,78,79,73,80,40,36,40,54,54,52,46,52,51,53,48,45,40,54,74,72,46,49,47,58,44,52,50,50,51,54,44,49,54,43,48,51,52,33,50,30,44,52,23,49,73,69,77,40,83,62,75,79,52,69,67,57,46,50,54,50,44,36,63,77,63,65,56,69,96,43,58,43,54,48,51,51,51,30,54,52,37,50,51,47,22,48,74,75,43,81,15,30,33,43,70,72,38,34,61,50,28,53,42,82,77,49,58,66,87,52,35,69,54,49,75,69,37,76,61,78,66,49,73,68,56,51,55,49,52,55,55,42,48,52,57,40,60,71,73,110

Radius of gyration: 19.85 Å; Cα contacts (8 Å, |Δi|>4): 200; chains: 1; bounding box: 47×39×55 Å

Foldseek 3Di:
DDLVVLLVQLLVQLVVLLVVLVVLVVVLVVVVVVVVPDPQQADWDDDPPDDDDPVDDDDDRDGPVVVSVVSCCCNVVQVSLVVSLVSSVVSLLSSLLVQCVVLVHDSDDDPVVSLVSNCVSLVPDPDLLNLLSLLSSVQNCCVPPVVQFDAPSNLVSQCDPSDDPVSNPDDGRDRDGRDPVNSVVSSVSSSVSSVSD

Organism: NCBI:txid3151598

Secondary structure (DSSP, 8-state):
--HHHHHHHHHHHHHHHHHHHHHHHHHHHHHHHHHTSSGGGGSBP---S----SS-PPPP--BHHHHHHHHHHHHHTTHHHHHHHHHHHHHHHHHHHHHHHHTT----S-HHHHHHHHHHHHT--S-HHHHHHHHHHHHHHHHHHSTTBPPHHHHHHHT-TTS-HHHHT--TTPBP---HHHHHHHHHHHHHHHTT-

pLDDT: mean 85.27, std 14.53, range [43.66, 97.81]